Protein AF-A0A1H3MZE0-F1 (afdb_monomer)

pLDDT: mean 76.49, std 14.14, range [32.06, 93.94]

Nearest PDB structures (foldseek):
  6ixg-assembly2_B  TM=1.264E-01  e=5.473E+00  Homo sapiens

Mean predicted aligned error: 18.07 Å

Foldseek 3Di:
DDDPDDPPPDDPDPDDALVLLVVLLVVCVVVVPDDPLLVLLNVQCVVQVNDLVSGDPVSNVSVVVNCVVVVLQVLLVVLLVVLVVDPDDDPLSVVSVVLVVVCVVPVDPVSSVVSSVSSVVVVCVVVVNDDPVVNVVVSVVVVVVVVVVVVVVVVVVVVVVVVVLVVVCVVVVHDPVPDDPVRSVCVVVVPPVVVVVVLCPDPQLVVCVVVPDDPVRSSVCVVVVVVVQQCDADPVRHRPVVVVVVVVVVVVD

Sequence (253 aa):
MQNSESKKRGRPALLLNKAELIAYIEYVKKHNVRDQVTQNAVHEIQASQFEMQNLSPTALVIVKQAIKPFRELQKVELLYQELLKSASHDFFEKKFVELYHQYQKTSEDQTLNILKTMATQYLRFKDNKADENSLKLYLSQLEKKENKAKRNADNKKKFELGGALLALLKTKNIDVTQLTAAQMIRAIFNEDMHFNLANCNTIIFQEMLNVGLSDTKAKTLFPVVLDRLIDYKDEDGLPIYLKEIIQTMAQNG

Organism: NCBI:txid595670

Radius of gyration: 37.28 Å; Cα contacts (8 Å, |Δi|>4): 124; chains: 1; bounding box: 71×61×117 Å

Structure (mmCIF, N/CA/C/O backbone):
data_AF-A0A1H3MZE0-F1
#
_entry.id   AF-A0A1H3MZE0-F1
#
loop_
_atom_site.group_PDB
_atom_site.id
_atom_site.type_symbol
_atom_site.label_atom_id
_atom_site.label_alt_id
_atom_site.label_comp_id
_atom_site.label_asym_id
_atom_site.label_entity_id
_atom_site.label_seq_id
_atom_site.pdbx_PDB_ins_code
_atom_site.Cartn_x
_atom_site.Cartn_y
_atom_site.Cartn_z
_atom_site.occupancy
_atom_site.B_iso_or_equiv
_atom_site.auth_seq_id
_atom_site.auth_comp_id
_atom_site.auth_asym_id
_atom_site.auth_atom_id
_atom_site.pdbx_PDB_model_num
ATOM 1 N N . MET A 1 1 ? -5.170 -21.927 58.291 1.00 34.88 1 MET A N 1
ATOM 2 C CA . MET A 1 1 ? -5.204 -22.350 56.874 1.00 34.88 1 MET A CA 1
ATOM 3 C C . MET A 1 1 ? -5.309 -21.091 56.032 1.00 34.88 1 MET A C 1
ATOM 5 O O . MET A 1 1 ? -6.211 -20.299 56.263 1.00 34.88 1 MET A O 1
ATOM 9 N N . GLN A 1 2 ? -4.299 -20.837 55.201 1.00 33.12 2 GLN A N 1
ATOM 10 C CA . GLN A 1 2 ? -4.142 -19.595 54.443 1.00 33.12 2 GLN A CA 1
ATOM 11 C C . GLN A 1 2 ? -5.161 -19.516 53.299 1.00 33.12 2 GLN A C 1
ATOM 13 O O . GLN A 1 2 ? -5.305 -20.466 52.531 1.00 33.12 2 GLN A O 1
ATOM 18 N N . ASN A 1 3 ? -5.832 -18.366 53.197 1.00 32.06 3 ASN A N 1
ATOM 19 C CA . ASN A 1 3 ? -6.631 -17.960 52.044 1.00 32.06 3 ASN A CA 1
ATOM 20 C C . ASN A 1 3 ? -5.740 -17.920 50.797 1.00 32.06 3 ASN A C 1
ATOM 22 O O . ASN A 1 3 ? -4.770 -17.165 50.742 1.00 32.06 3 ASN A O 1
ATOM 26 N N . SER A 1 4 ? -6.077 -18.720 49.788 1.00 36.44 4 SER A N 1
ATOM 27 C CA . SER A 1 4 ? -5.468 -18.654 48.466 1.00 36.44 4 SER A CA 1
ATOM 28 C C . SER A 1 4 ? -6.033 -17.454 47.703 1.00 36.44 4 SER A C 1
ATOM 30 O O . SER A 1 4 ? -7.036 -17.539 46.994 1.00 36.44 4 SER A O 1
ATOM 32 N N . GLU A 1 5 ? -5.368 -16.306 47.830 1.00 36.66 5 GLU A N 1
ATOM 33 C CA . GLU A 1 5 ? -5.546 -15.197 46.897 1.00 36.66 5 GLU A CA 1
ATOM 34 C C . GLU A 1 5 ? -5.160 -15.661 45.488 1.00 36.66 5 GLU A C 1
ATOM 36 O O . GLU A 1 5 ? -3.986 -15.811 45.132 1.00 36.66 5 GLU A O 1
ATOM 41 N N . SER A 1 6 ? -6.173 -15.910 44.661 1.00 36.97 6 SER A N 1
ATOM 42 C CA . SER A 1 6 ? -5.981 -16.102 43.232 1.00 36.97 6 SER A CA 1
ATOM 43 C C . SER A 1 6 ? -5.394 -14.815 42.644 1.00 36.97 6 SER A C 1
ATOM 45 O O . SER A 1 6 ? -6.029 -13.761 42.600 1.00 36.97 6 SER A O 1
ATOM 47 N N . LYS A 1 7 ? -4.132 -14.891 42.207 1.00 32.41 7 LYS A N 1
ATOM 48 C CA . LYS A 1 7 ? -3.437 -13.813 41.496 1.00 32.41 7 LYS A CA 1
ATOM 49 C C . LYS A 1 7 ? -4.281 -13.380 40.292 1.00 32.41 7 LYS A C 1
ATOM 51 O O . LYS A 1 7 ? -4.294 -14.066 39.269 1.00 32.41 7 LYS A O 1
ATOM 56 N N . LYS A 1 8 ? -4.956 -12.228 40.393 1.00 34.41 8 LYS A N 1
ATOM 57 C CA . LYS A 1 8 ? -5.651 -11.564 39.279 1.00 34.41 8 LYS A CA 1
ATOM 58 C C . LYS A 1 8 ? -4.621 -11.167 38.215 1.00 34.41 8 LYS A C 1
ATOM 60 O O . LYS A 1 8 ? -4.033 -10.090 38.257 1.00 34.41 8 LYS A O 1
ATOM 65 N N . ARG A 1 9 ? -4.356 -12.070 37.269 1.00 33.31 9 ARG A N 1
ATOM 66 C CA . ARG A 1 9 ? -3.578 -11.782 36.060 1.00 33.31 9 ARG A CA 1
ATOM 67 C C . ARG A 1 9 ? -4.428 -10.925 35.121 1.00 33.31 9 ARG A C 1
ATOM 69 O O . ARG A 1 9 ? -5.434 -11.393 34.603 1.00 33.31 9 ARG A O 1
ATOM 76 N N . GLY A 1 10 ? -3.975 -9.697 34.877 1.00 32.34 10 GLY A N 1
ATOM 77 C CA . GLY A 1 10 ? -4.471 -8.817 33.816 1.00 32.34 10 GLY A CA 1
ATOM 78 C C . GLY A 1 10 ? -5.046 -7.504 34.342 1.00 32.34 10 GLY A C 1
ATOM 79 O O . GLY A 1 10 ? -5.985 -7.504 35.133 1.00 32.34 10 GLY A O 1
ATOM 80 N N . ARG A 1 11 ? -4.497 -6.373 33.872 1.00 33.88 11 ARG A N 1
ATOM 81 C CA . ARG A 1 11 ? -5.121 -5.045 34.015 1.00 33.88 11 ARG A CA 1
ATOM 82 C C . ARG A 1 11 ? -6.602 -5.157 33.613 1.00 33.88 11 ARG A C 1
ATOM 84 O O . ARG A 1 11 ? -6.860 -5.731 32.551 1.00 33.88 11 ARG A O 1
ATOM 91 N N . PRO A 1 12 ? -7.562 -4.617 34.388 1.00 40.91 12 PRO A N 1
ATOM 92 C CA . PRO A 1 12 ? -8.947 -4.571 33.943 1.00 40.91 12 PRO A CA 1
ATOM 93 C C . PRO A 1 12 ? -8.982 -3.867 32.586 1.00 40.91 12 PRO A C 1
ATOM 95 O O . PRO A 1 12 ? -8.432 -2.777 32.433 1.00 40.91 12 PRO A O 1
ATOM 98 N N . ALA A 1 13 ? -9.545 -4.533 31.574 1.00 51.50 13 ALA A N 1
ATOM 99 C CA . ALA A 1 13 ? -9.751 -3.915 30.272 1.00 51.50 13 ALA A CA 1
ATOM 100 C C . ALA A 1 13 ? -10.507 -2.604 30.509 1.00 51.50 13 ALA A C 1
ATOM 102 O O . ALA A 1 13 ? -11.597 -2.664 31.080 1.00 51.50 13 ALA A O 1
ATOM 103 N N . LEU A 1 14 ? -9.927 -1.457 30.116 1.00 60.75 14 LEU A N 1
ATOM 104 C CA . LEU A 1 14 ? -10.611 -0.165 30.208 1.00 60.75 14 LEU A CA 1
ATOM 105 C C . LEU A 1 14 ? -12.012 -0.358 29.625 1.00 60.75 14 LEU A C 1
ATOM 107 O O . LEU A 1 14 ? -12.132 -0.815 28.484 1.00 60.75 14 LEU A O 1
ATOM 111 N N . LEU A 1 15 ? -13.046 -0.125 30.428 1.00 69.06 15 LEU A N 1
ATOM 112 C CA . LEU A 1 15 ? -14.430 -0.143 29.968 1.00 69.06 15 LEU A CA 1
ATOM 113 C C . LEU A 1 15 ? -14.625 1.074 29.062 1.00 69.06 15 LEU A C 1
ATOM 115 O O . LEU A 1 15 ? -14.008 2.107 29.310 1.00 69.06 15 LEU A O 1
ATOM 119 N N . LEU A 1 16 ? -15.411 0.932 27.990 1.00 75.31 16 LEU A N 1
ATOM 120 C CA . LEU A 1 16 ? -15.738 2.101 27.175 1.00 75.31 16 LEU A CA 1
ATOM 121 C C . LEU A 1 16 ? -16.545 3.088 28.023 1.00 75.31 16 LEU A C 1
ATOM 123 O O . LEU A 1 16 ? -17.409 2.672 28.800 1.00 75.31 16 LEU A O 1
ATOM 127 N N . ASN A 1 17 ? -16.272 4.375 27.852 1.00 83.56 17 ASN A N 1
ATOM 128 C CA . ASN A 1 17 ? -17.107 5.434 28.395 1.00 83.56 17 ASN A CA 1
ATOM 129 C C . ASN A 1 17 ? -18.387 5.603 27.551 1.00 83.56 17 ASN A C 1
ATOM 131 O O . ASN A 1 17 ? -18.524 5.043 26.460 1.00 83.56 17 ASN A O 1
ATOM 135 N N . LYS A 1 18 ? -19.332 6.402 28.055 1.00 85.88 18 LYS A N 1
ATOM 136 C CA . LYS A 1 18 ? -20.623 6.644 27.397 1.00 85.88 18 LYS A CA 1
ATOM 137 C C . LYS A 1 18 ? -20.480 7.140 25.953 1.00 85.88 18 LYS A C 1
ATOM 139 O O . LYS A 1 18 ? -21.181 6.649 25.074 1.00 85.88 18 LYS A O 1
ATOM 144 N N . ALA A 1 19 ? -19.562 8.071 25.696 1.00 85.75 19 ALA A N 1
ATOM 145 C CA . ALA A 1 19 ? -19.343 8.616 24.357 1.00 85.75 19 ALA A CA 1
ATOM 146 C C . ALA A 1 19 ? -18.803 7.552 23.389 1.00 85.75 19 ALA A C 1
ATOM 148 O O . ALA A 1 19 ? -19.260 7.458 22.253 1.00 85.75 19 ALA A O 1
ATOM 149 N N . GLU A 1 20 ? -17.884 6.702 23.845 1.00 84.69 20 GLU A N 1
ATOM 150 C CA . GLU A 1 20 ? -17.339 5.616 23.029 1.00 84.69 20 GLU A CA 1
ATOM 151 C C . GLU A 1 20 ? -18.382 4.521 22.741 1.00 84.69 20 GLU A C 1
ATOM 153 O O . GLU A 1 20 ? -18.375 3.940 21.658 1.00 84.69 20 GLU A O 1
ATOM 158 N N . LEU A 1 21 ? -19.302 4.247 23.675 1.00 88.88 21 LEU A N 1
ATOM 159 C CA . LEU A 1 21 ? -20.421 3.321 23.451 1.00 88.88 21 LEU A CA 1
ATOM 160 C C . LEU A 1 21 ? -21.429 3.872 22.443 1.00 88.88 21 LEU A C 1
ATOM 162 O O . LEU A 1 21 ? -21.912 3.126 21.593 1.00 88.88 21 LEU A O 1
ATOM 166 N N . ILE A 1 22 ? -21.726 5.172 22.509 1.00 89.06 22 ILE A N 1
ATOM 167 C CA . ILE A 1 22 ? -22.569 5.847 21.516 1.00 89.06 22 ILE A CA 1
ATOM 168 C C . ILE A 1 22 ? -21.912 5.758 20.133 1.00 89.06 22 ILE A C 1
ATOM 170 O O . ILE A 1 22 ? -22.549 5.285 19.192 1.00 89.06 22 ILE A O 1
ATOM 174 N N . ALA A 1 23 ? -20.622 6.094 20.033 1.00 87.44 23 ALA A N 1
ATOM 175 C CA . ALA A 1 23 ? -19.863 6.004 18.786 1.00 87.44 23 ALA A CA 1
ATOM 176 C C . ALA A 1 23 ? -19.824 4.572 18.219 1.00 87.44 23 ALA A C 1
ATOM 178 O O . ALA A 1 23 ? -19.916 4.379 17.007 1.00 87.44 23 ALA A O 1
ATOM 179 N N . TYR A 1 24 ? -19.747 3.551 19.081 1.00 90.06 24 TYR A N 1
ATOM 180 C CA . TYR A 1 24 ? -19.843 2.154 18.659 1.00 90.06 24 TYR A CA 1
ATOM 181 C C . TYR A 1 24 ? -21.204 1.827 18.028 1.00 90.06 24 TYR A C 1
ATOM 183 O O . TYR A 1 24 ? -21.252 1.224 16.956 1.00 90.06 24 TYR A O 1
ATOM 191 N N . ILE A 1 25 ? -22.316 2.239 18.647 1.00 90.50 25 ILE A N 1
ATOM 192 C CA . ILE A 1 25 ? -23.654 2.003 18.080 1.00 90.50 25 ILE A CA 1
ATOM 193 C C . ILE A 1 25 ? -23.822 2.747 16.750 1.00 90.50 25 ILE A C 1
ATOM 195 O O . ILE A 1 25 ? -24.379 2.194 15.800 1.00 90.50 25 ILE A O 1
ATOM 199 N N . GLU A 1 26 ? -23.333 3.983 16.653 1.00 89.25 26 GLU A N 1
ATOM 200 C CA . GLU A 1 26 ? -23.335 4.744 15.401 1.00 89.25 26 GLU A CA 1
ATOM 201 C C . GLU A 1 26 ? -22.526 4.046 14.308 1.00 89.25 26 GLU A C 1
ATOM 203 O O . GLU A 1 26 ? -23.003 3.931 13.179 1.00 89.25 26 GLU A O 1
ATOM 208 N N . TYR A 1 27 ? -21.353 3.506 14.642 1.00 87.81 27 TYR A N 1
ATOM 209 C CA . TYR A 1 27 ? -20.549 2.696 13.731 1.00 87.81 27 TYR A CA 1
ATOM 210 C C . TYR A 1 27 ? -21.317 1.462 13.239 1.00 87.81 27 TYR A C 1
ATOM 212 O O . TYR A 1 27 ? -21.398 1.231 12.031 1.00 87.81 27 TYR A O 1
ATOM 220 N N . VAL A 1 28 ? -21.935 0.698 14.146 1.00 89.50 28 VAL A N 1
ATOM 221 C CA . VAL A 1 28 ? -22.723 -0.495 13.789 1.00 89.50 28 VAL A CA 1
ATOM 222 C C . VAL A 1 28 ? -23.853 -0.136 12.823 1.00 89.50 28 VAL A C 1
ATOM 224 O O . VAL A 1 28 ? -24.062 -0.841 11.834 1.00 89.50 28 VAL A O 1
ATOM 227 N N . LYS A 1 29 ? -24.542 0.986 13.070 1.00 88.19 29 LYS A N 1
ATOM 228 C CA . LYS A 1 29 ? -25.601 1.502 12.191 1.00 88.19 29 LYS A CA 1
ATOM 229 C C . LYS A 1 29 ? -25.052 1.935 10.833 1.00 88.19 29 LYS A C 1
ATOM 231 O O . LYS A 1 29 ? -25.564 1.492 9.809 1.00 88.19 29 LYS A O 1
ATOM 236 N N . LYS A 1 30 ? -24.001 2.758 10.818 1.00 85.44 30 LYS A N 1
ATOM 237 C CA . LYS A 1 30 ? -23.374 3.299 9.602 1.00 85.44 30 LYS A CA 1
ATOM 238 C C . LYS A 1 30 ? -22.879 2.194 8.671 1.00 85.44 30 LYS A C 1
ATOM 240 O O . LYS A 1 30 ? -23.042 2.300 7.461 1.00 85.44 30 LYS A O 1
ATOM 245 N N . HIS A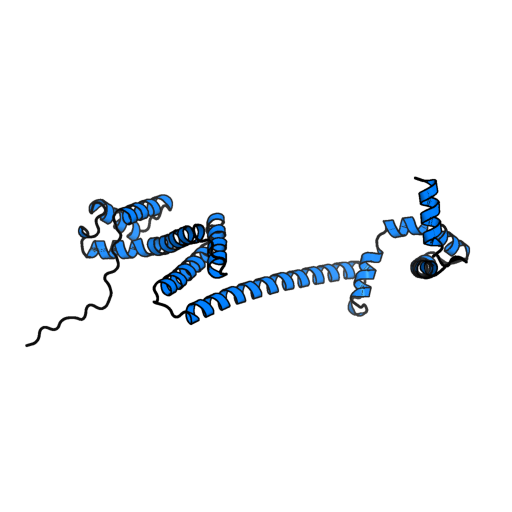 1 31 ? -22.295 1.140 9.235 1.00 82.44 31 HIS A N 1
ATOM 246 C CA . HIS A 1 31 ? -21.741 0.016 8.480 1.00 82.44 31 HIS A CA 1
ATOM 247 C C . HIS A 1 31 ? -22.719 -1.156 8.313 1.00 82.44 31 HIS A C 1
ATOM 249 O O . HIS A 1 31 ? -22.338 -2.179 7.752 1.00 82.44 31 HIS A O 1
ATOM 255 N N . ASN A 1 32 ? -23.972 -1.017 8.772 1.00 86.44 32 ASN A N 1
ATOM 256 C CA . ASN A 1 32 ? -25.021 -2.037 8.674 1.00 86.44 32 ASN A CA 1
ATOM 257 C C . ASN A 1 32 ? -24.536 -3.437 9.117 1.00 86.44 32 ASN A C 1
ATOM 259 O O . ASN A 1 32 ? -24.768 -4.439 8.439 1.00 86.44 32 ASN A O 1
ATOM 263 N N . VAL A 1 33 ? -23.827 -3.507 10.248 1.00 86.06 33 VAL A N 1
ATOM 264 C CA . VAL A 1 33 ? -23.262 -4.761 10.770 1.00 86.06 33 VAL A CA 1
ATOM 265 C C . VAL A 1 33 ? -24.377 -5.578 11.420 1.00 86.06 33 VAL A C 1
ATOM 267 O O . VAL A 1 33 ? -24.925 -5.166 12.437 1.00 86.06 33 VAL A O 1
ATOM 270 N N . ARG A 1 34 ? -24.736 -6.731 10.844 1.00 87.75 34 ARG A N 1
ATOM 271 C CA . ARG A 1 34 ? -25.922 -7.522 11.245 1.00 87.75 34 ARG A CA 1
ATOM 272 C C . ARG A 1 34 ? -25.621 -8.825 11.982 1.00 87.75 34 ARG A C 1
ATOM 274 O O . ARG A 1 34 ? -26.532 -9.621 12.180 1.00 87.75 34 ARG A O 1
ATOM 281 N N . ASP A 1 35 ? -24.374 -9.082 12.364 1.00 92.00 35 ASP A N 1
ATOM 282 C CA . ASP A 1 35 ? -24.058 -10.325 13.063 1.00 92.00 35 ASP A CA 1
ATOM 283 C C . ASP A 1 35 ? -24.709 -10.372 14.456 1.00 92.00 35 ASP A C 1
ATOM 285 O O . ASP A 1 35 ? -24.863 -9.354 15.134 1.00 92.00 35 ASP A O 1
ATOM 289 N N . GLN A 1 36 ? -25.089 -11.578 14.882 1.00 90.94 36 GLN A N 1
ATOM 290 C CA . GLN A 1 36 ? -25.841 -11.786 16.119 1.00 90.94 36 GLN A CA 1
ATOM 291 C C . GLN A 1 36 ? -25.100 -11.264 17.357 1.00 90.94 36 GLN A C 1
ATOM 293 O O . GLN A 1 36 ? -25.726 -10.740 18.274 1.00 90.94 36 GLN A O 1
ATOM 298 N N . VAL A 1 37 ? -23.770 -11.398 17.399 1.00 90.56 37 VAL A N 1
ATOM 299 C CA . VAL A 1 37 ? -22.958 -10.992 18.555 1.00 90.56 37 VAL A CA 1
ATOM 300 C C . VAL A 1 37 ? -22.975 -9.472 18.698 1.00 90.56 37 VAL A C 1
ATOM 302 O O . VAL A 1 37 ? -23.210 -8.963 19.794 1.00 90.56 37 VAL A O 1
ATOM 305 N N . THR A 1 38 ? -22.801 -8.753 17.592 1.00 91.19 38 THR A N 1
ATOM 306 C CA . THR A 1 38 ? -22.907 -7.292 17.529 1.00 91.19 38 THR A CA 1
ATOM 307 C C . THR A 1 38 ? -24.312 -6.807 17.862 1.00 91.19 38 THR A C 1
ATOM 309 O O . THR A 1 38 ? -24.457 -5.883 18.656 1.00 91.19 38 THR A O 1
ATOM 312 N N . GLN A 1 39 ? -25.357 -7.436 17.323 1.00 93.88 39 GLN A N 1
ATOM 313 C CA . GLN A 1 39 ? -26.739 -7.024 17.596 1.00 93.88 39 GLN A CA 1
ATOM 314 C C . GLN A 1 39 ? -27.135 -7.255 19.061 1.00 93.88 39 GLN A C 1
ATOM 316 O O . GLN A 1 39 ? -27.719 -6.370 19.688 1.00 93.88 39 GLN A O 1
ATOM 321 N N . ASN A 1 40 ? -26.724 -8.383 19.647 1.00 92.25 40 ASN A N 1
ATOM 322 C CA . ASN A 1 40 ? -26.889 -8.636 21.077 1.00 92.25 40 ASN A CA 1
ATOM 323 C C . ASN A 1 40 ? -26.137 -7.588 21.911 1.00 92.25 40 ASN A C 1
ATOM 325 O O . ASN A 1 40 ? -26.692 -7.049 22.862 1.00 92.25 40 ASN A O 1
ATOM 329 N N . ALA A 1 41 ? -24.898 -7.250 21.538 1.00 92.31 41 ALA A N 1
ATOM 330 C CA . ALA A 1 41 ? -24.140 -6.209 22.224 1.00 92.31 41 ALA A CA 1
ATOM 331 C C . ALA A 1 41 ? -24.830 -4.837 22.150 1.00 92.31 41 ALA A C 1
ATOM 333 O O . ALA A 1 41 ? -24.899 -4.148 23.163 1.00 92.31 41 ALA A O 1
ATOM 334 N N . VAL A 1 42 ? -25.370 -4.443 20.991 1.00 93.00 42 VAL A N 1
ATOM 335 C CA . VAL A 1 42 ? -26.120 -3.184 20.835 1.00 93.00 42 VAL A CA 1
ATOM 336 C C . VAL A 1 42 ? -27.335 -3.151 21.759 1.00 93.00 42 VAL A C 1
ATOM 338 O O . VAL A 1 42 ? -27.516 -2.163 22.470 1.00 93.00 42 VAL A O 1
ATOM 341 N N . HIS A 1 43 ? -28.126 -4.226 21.788 1.00 93.94 43 HIS A N 1
ATOM 342 C CA . HIS A 1 43 ? -29.293 -4.328 22.662 1.00 93.94 43 HIS A CA 1
ATOM 343 C C . HIS A 1 43 ? -28.909 -4.175 24.140 1.00 93.94 43 HIS A C 1
ATOM 345 O O . HIS A 1 43 ? -29.492 -3.357 24.848 1.00 93.94 43 HIS A O 1
ATOM 351 N N . GLU A 1 44 ? -27.887 -4.906 24.592 1.00 93.81 44 GLU A N 1
ATOM 352 C CA . GLU A 1 44 ? -27.399 -4.845 25.974 1.00 93.81 44 GLU A CA 1
ATOM 353 C C . GLU A 1 44 ? -26.887 -3.446 26.352 1.00 93.81 44 GLU A C 1
ATOM 355 O O . GLU A 1 44 ? -27.221 -2.936 27.418 1.00 93.81 44 GLU A O 1
ATOM 360 N N . ILE A 1 45 ? -26.134 -2.778 25.467 1.00 92.81 45 ILE A N 1
ATOM 361 C CA . ILE A 1 45 ? -25.634 -1.409 25.701 1.00 92.81 45 ILE A CA 1
ATOM 362 C C . ILE A 1 45 ? -26.791 -0.405 25.820 1.00 92.81 45 ILE A C 1
ATOM 364 O O . ILE A 1 45 ? -26.739 0.504 26.651 1.00 92.81 45 ILE A O 1
ATOM 368 N N . GLN A 1 46 ? -27.829 -0.541 24.990 1.00 92.62 46 GLN A N 1
ATOM 369 C CA . GLN A 1 46 ? -29.003 0.335 25.037 1.00 92.62 46 GLN A CA 1
ATOM 370 C C . GLN A 1 46 ? -29.832 0.093 26.300 1.00 92.62 46 GLN A C 1
ATOM 372 O O . GLN A 1 46 ? -30.208 1.054 26.971 1.00 92.62 46 GLN A O 1
ATOM 377 N N . ALA A 1 47 ? -30.065 -1.174 26.651 1.00 92.62 47 ALA A N 1
ATOM 378 C CA . ALA A 1 47 ? -30.771 -1.564 27.868 1.00 92.62 47 ALA A CA 1
ATOM 379 C C . ALA A 1 47 ? -30.036 -1.090 29.132 1.00 92.62 47 ALA A C 1
ATOM 381 O O . ALA A 1 47 ? -30.674 -0.669 30.095 1.00 92.62 47 ALA A O 1
ATOM 382 N N . SER A 1 48 ? -28.700 -1.074 29.108 1.00 89.94 48 SER A N 1
ATOM 383 C CA . SER A 1 48 ? -27.865 -0.581 30.208 1.00 89.94 48 SER A CA 1
ATOM 384 C C . SER A 1 48 ? -27.706 0.947 30.241 1.00 89.94 48 SER A C 1
ATOM 386 O O . SER A 1 48 ? -26.915 1.464 31.035 1.00 89.94 48 SER A O 1
ATOM 388 N N . GLN A 1 49 ? -28.433 1.679 29.384 1.00 90.44 49 GLN A N 1
ATOM 389 C CA . GLN A 1 49 ? -28.375 3.139 29.247 1.00 90.44 49 GLN A CA 1
ATOM 390 C C . GLN A 1 49 ? -26.960 3.678 28.979 1.00 90.44 49 GLN A C 1
ATOM 392 O O . GLN A 1 49 ? -26.609 4.781 29.405 1.00 90.44 49 GLN A O 1
ATOM 397 N N . PHE A 1 50 ? -26.157 2.930 28.214 1.00 88.75 50 PHE A N 1
ATOM 398 C CA . PHE A 1 50 ? -24.770 3.269 27.883 1.00 88.75 50 PHE A CA 1
ATOM 399 C C . PHE A 1 50 ? -23.834 3.321 29.100 1.00 88.75 50 PHE A C 1
ATOM 401 O O . PHE A 1 50 ? -22.827 4.032 29.090 1.00 88.75 50 PHE A O 1
ATOM 408 N N . GLU A 1 51 ? -24.133 2.540 30.138 1.00 86.94 51 GLU A N 1
ATOM 409 C CA . GLU A 1 51 ? -23.255 2.361 31.289 1.00 86.94 51 GLU A CA 1
ATOM 410 C C . GLU A 1 51 ? -22.800 0.901 31.399 1.00 86.94 51 GLU A C 1
ATOM 412 O O . GLU A 1 51 ? -23.598 -0.009 31.625 1.00 86.94 51 GLU A O 1
ATOM 417 N N . MET A 1 52 ? -21.489 0.664 31.259 1.00 83.12 52 MET A N 1
ATOM 418 C CA . MET A 1 52 ? -20.907 -0.692 31.298 1.00 83.12 52 MET A CA 1
ATOM 419 C C . MET A 1 52 ? -21.058 -1.374 32.662 1.00 83.12 52 MET A C 1
ATOM 421 O O . MET A 1 52 ? -21.009 -2.597 32.739 1.00 83.12 52 MET A O 1
ATOM 425 N N . GLN A 1 53 ? -21.207 -0.590 33.731 1.00 85.31 53 GLN A N 1
ATOM 426 C CA . GLN A 1 53 ? -21.392 -1.079 35.101 1.00 85.31 53 GLN A CA 1
ATOM 427 C C . GLN A 1 53 ? -22.770 -1.711 35.332 1.00 85.31 53 GLN A C 1
ATOM 429 O O . GLN A 1 53 ? -22.907 -2.551 36.215 1.00 85.31 53 GLN A O 1
ATOM 434 N N . ASN A 1 54 ? -23.755 -1.359 34.499 1.00 87.44 54 ASN A N 1
ATOM 435 C CA . ASN A 1 54 ? -25.122 -1.875 34.581 1.00 87.44 54 ASN A CA 1
ATOM 436 C C . ASN A 1 54 ? -25.297 -3.180 33.785 1.00 87.44 54 ASN A C 1
ATOM 438 O O . ASN A 1 54 ? -26.374 -3.769 33.787 1.00 87.44 54 ASN A O 1
ATOM 442 N N . LEU A 1 55 ? -24.248 -3.643 33.094 1.00 87.62 55 LEU A N 1
ATOM 443 C CA . LEU A 1 55 ? -24.269 -4.896 32.348 1.00 87.62 55 LEU A CA 1
ATOM 444 C C . LEU A 1 55 ? -24.091 -6.092 33.283 1.00 87.62 55 LEU A C 1
ATOM 446 O O . LEU A 1 55 ? -23.216 -6.106 34.152 1.00 87.62 55 LEU A O 1
ATOM 450 N N . SER A 1 56 ? -24.856 -7.153 33.028 1.00 88.69 56 SER A N 1
ATOM 451 C CA . SER A 1 56 ? -24.589 -8.453 33.645 1.00 88.69 56 SER A CA 1
ATOM 452 C C . SER A 1 56 ? -23.195 -8.972 33.243 1.00 88.69 56 SER A C 1
ATOM 454 O O . SER A 1 56 ? -22.678 -8.605 32.181 1.00 88.69 56 SER A O 1
ATOM 456 N N . PRO A 1 57 ? -22.568 -9.872 34.025 1.00 87.94 57 PRO A N 1
ATOM 457 C CA . PRO A 1 57 ? -21.272 -10.452 33.664 1.00 87.94 57 PRO A CA 1
ATOM 458 C C . PRO A 1 57 ? -21.256 -11.096 32.268 1.00 87.94 57 PRO A C 1
ATOM 460 O O . PRO A 1 57 ? -20.282 -10.948 31.530 1.00 87.94 57 PRO A O 1
ATOM 463 N N . THR A 1 58 ? -22.350 -11.760 31.884 1.00 87.94 58 THR A N 1
ATOM 464 C CA . THR A 1 58 ? -22.516 -12.384 30.564 1.00 87.94 58 THR A CA 1
ATOM 465 C C . THR A 1 58 ? -22.615 -11.335 29.459 1.00 87.94 58 THR A C 1
ATOM 467 O O . THR A 1 58 ? -21.890 -11.418 28.465 1.00 87.94 58 THR A O 1
ATOM 470 N N . ALA A 1 59 ? -23.446 -10.307 29.653 1.00 87.81 59 ALA A N 1
ATOM 471 C CA . ALA A 1 59 ? -23.588 -9.204 28.706 1.00 87.81 59 ALA A CA 1
ATOM 472 C C . ALA A 1 59 ? -22.262 -8.451 28.521 1.00 87.81 59 ALA A C 1
ATOM 474 O O . ALA A 1 59 ? -21.868 -8.136 27.401 1.00 87.81 59 ALA A O 1
ATOM 475 N N . LEU A 1 60 ? -21.501 -8.256 29.601 1.00 87.19 60 LEU A N 1
ATOM 476 C CA . LEU A 1 60 ? -20.195 -7.608 29.554 1.00 87.19 60 LEU A CA 1
ATOM 477 C C . LEU A 1 60 ? -19.191 -8.363 28.667 1.00 87.19 60 LEU A C 1
ATOM 479 O O . LEU A 1 60 ? -18.384 -7.731 27.983 1.00 87.19 60 LEU A O 1
ATOM 483 N N . VAL A 1 61 ? -19.217 -9.699 28.667 1.00 88.12 61 VAL A N 1
ATOM 484 C CA . VAL A 1 61 ? -18.361 -10.518 27.792 1.00 88.12 61 VAL A CA 1
ATOM 485 C C . VAL A 1 61 ? -18.767 -10.352 26.328 1.00 88.12 61 VAL A C 1
ATOM 487 O O . VAL A 1 61 ? -17.898 -10.101 25.490 1.00 88.12 61 VAL A O 1
ATOM 490 N N . ILE A 1 62 ? -20.068 -10.424 26.031 1.00 88.81 62 ILE A N 1
ATOM 491 C CA . ILE A 1 62 ? -20.614 -10.240 24.676 1.00 88.81 62 ILE A CA 1
ATOM 492 C C . ILE A 1 62 ? -20.231 -8.859 24.135 1.00 88.81 62 ILE A C 1
ATOM 494 O O . ILE A 1 62 ? -19.646 -8.750 23.057 1.00 88.81 62 ILE A O 1
ATOM 498 N N . VAL A 1 63 ? -20.464 -7.813 24.928 1.00 89.19 63 VAL A N 1
ATOM 499 C CA . VAL A 1 63 ? -20.146 -6.427 24.578 1.00 89.19 63 VAL A CA 1
ATOM 500 C C . VAL A 1 63 ? -18.644 -6.244 24.339 1.00 89.19 63 VAL A C 1
ATOM 502 O O . VAL A 1 63 ? -18.242 -5.670 23.329 1.00 89.19 63 VAL A O 1
ATOM 505 N N . LYS A 1 64 ? -17.776 -6.784 25.207 1.00 87.69 64 LYS A N 1
ATOM 506 C CA . LYS A 1 64 ? -16.315 -6.708 25.014 1.00 87.69 64 LYS A CA 1
ATOM 507 C C . LYS A 1 64 ? -15.853 -7.391 23.730 1.00 87.69 64 LYS A C 1
ATOM 509 O O . LYS A 1 64 ? -14.951 -6.875 23.068 1.00 87.69 64 LYS A O 1
ATOM 514 N N . GLN A 1 65 ? -16.447 -8.531 23.390 1.00 87.06 65 GLN A N 1
ATOM 515 C CA . GLN A 1 65 ? -16.115 -9.260 22.173 1.00 87.06 65 GLN A CA 1
ATOM 516 C C . GLN A 1 65 ? -16.547 -8.477 20.927 1.00 87.06 65 GLN A C 1
ATOM 518 O O . GLN A 1 65 ? -15.743 -8.293 20.013 1.00 87.06 65 GLN A O 1
ATOM 523 N N . ALA A 1 66 ? -17.778 -7.965 20.921 1.00 88.62 66 ALA A N 1
ATOM 524 C CA . ALA A 1 66 ? -18.358 -7.243 19.791 1.00 88.62 66 ALA A CA 1
ATOM 525 C C . ALA A 1 66 ? -17.675 -5.892 19.511 1.00 88.62 66 ALA A C 1
ATOM 527 O O . ALA A 1 66 ? -17.562 -5.462 18.366 1.00 88.62 66 ALA A O 1
ATOM 528 N N . ILE A 1 67 ? -17.173 -5.226 20.554 1.00 88.88 67 ILE A N 1
ATOM 529 C CA . ILE A 1 67 ? -16.524 -3.909 20.459 1.00 88.88 67 ILE A CA 1
ATOM 530 C C . ILE A 1 67 ? -15.063 -4.005 20.000 1.00 88.88 67 ILE A C 1
ATOM 532 O O . ILE A 1 67 ? -14.480 -3.014 19.552 1.00 88.88 67 ILE A O 1
ATOM 536 N N . LYS A 1 68 ? -14.430 -5.178 20.101 1.00 85.06 68 LYS A N 1
ATOM 537 C CA . LYS A 1 68 ? -13.003 -5.341 19.789 1.00 85.06 68 LYS A CA 1
ATOM 538 C C . LYS A 1 68 ? -12.626 -4.835 18.381 1.00 85.06 68 LYS A C 1
ATOM 540 O O . LYS A 1 68 ? -11.678 -4.050 18.308 1.00 85.06 68 LYS A O 1
ATOM 545 N N . PRO A 1 69 ? -13.349 -5.181 17.295 1.00 82.38 69 PRO A N 1
ATOM 546 C CA . PRO A 1 69 ? -13.043 -4.671 15.956 1.00 82.38 69 PRO A CA 1
ATOM 547 C C . PRO A 1 69 ? -13.184 -3.147 15.854 1.00 82.38 69 PRO A C 1
ATOM 549 O O . PRO A 1 69 ? -12.342 -2.491 15.242 1.00 82.38 69 PRO A O 1
ATOM 552 N N . PHE A 1 70 ? -14.201 -2.577 16.511 1.00 85.12 70 PHE A N 1
ATOM 553 C CA . PHE A 1 70 ? -14.413 -1.131 16.569 1.00 85.12 70 PHE A CA 1
ATOM 554 C C . PHE A 1 70 ? -13.257 -0.416 17.273 1.00 85.12 70 PHE A C 1
ATOM 556 O O . PHE A 1 70 ? -12.732 0.555 16.743 1.00 85.12 70 PHE A O 1
ATOM 563 N N . ARG A 1 71 ? -12.777 -0.929 18.415 1.00 83.31 71 ARG A N 1
ATOM 564 C CA . ARG A 1 71 ? -11.621 -0.346 19.123 1.00 83.31 71 ARG A CA 1
ATOM 565 C C . ARG A 1 71 ? -10.351 -0.335 18.284 1.00 83.31 71 ARG A C 1
ATOM 567 O O . ARG A 1 71 ? -9.551 0.586 18.406 1.00 83.31 71 ARG A O 1
ATOM 574 N N . GLU A 1 72 ? -10.115 -1.370 17.484 1.00 84.88 72 GLU A N 1
ATOM 575 C CA . GLU A 1 72 ? -8.956 -1.402 16.588 1.00 84.88 72 GLU A CA 1
ATOM 576 C C . GLU A 1 72 ? -9.058 -0.332 15.502 1.00 84.88 72 GLU A C 1
ATOM 578 O O . GLU A 1 72 ? -8.068 0.338 15.224 1.00 84.88 72 GLU A O 1
ATOM 583 N N . LEU A 1 73 ? -10.249 -0.135 14.935 1.00 85.94 73 LEU A N 1
ATOM 584 C CA . LEU A 1 73 ? -10.502 0.900 13.935 1.00 85.94 73 LEU A CA 1
ATOM 585 C C . LEU A 1 73 ? -10.415 2.309 14.538 1.00 85.94 73 LEU A C 1
ATOM 587 O O . LEU A 1 73 ? -9.714 3.166 14.006 1.00 85.94 73 LEU A O 1
ATOM 591 N N . GLN A 1 74 ? -11.025 2.518 15.704 1.00 85.50 74 GLN A N 1
ATOM 592 C CA . GLN A 1 74 ? -10.989 3.786 16.429 1.00 85.50 74 GLN A CA 1
ATOM 593 C C . GLN A 1 74 ? -9.554 4.200 16.784 1.00 85.50 74 GLN A C 1
ATOM 595 O O . GLN A 1 74 ? -9.209 5.371 16.681 1.00 85.50 74 GLN A O 1
ATOM 600 N N . LYS A 1 75 ? -8.682 3.250 17.150 1.00 88.62 75 LYS A N 1
ATOM 601 C CA . LYS A 1 75 ? -7.253 3.534 17.377 1.00 88.62 75 LYS A CA 1
ATOM 602 C C . LYS A 1 75 ? -6.561 4.081 16.134 1.00 88.62 75 LYS A C 1
ATOM 604 O O . LYS A 1 75 ? -5.739 4.981 16.258 1.00 88.62 75 LYS A O 1
ATOM 609 N N . VAL A 1 76 ? -6.859 3.519 14.962 1.00 91.56 76 VAL A N 1
ATOM 610 C CA . VAL A 1 76 ? -6.286 3.984 13.694 1.00 91.56 76 VAL A CA 1
ATOM 611 C C . VAL A 1 76 ? -6.750 5.412 13.409 1.00 91.56 76 VAL A C 1
ATOM 613 O O . VAL A 1 76 ? -5.925 6.266 13.097 1.00 91.56 76 VAL A O 1
ATOM 616 N N . GLU A 1 77 ? -8.046 5.679 13.565 1.00 89.56 77 GLU A N 1
ATOM 617 C CA . GLU A 1 77 ? -8.628 6.998 13.313 1.00 89.56 77 GLU A CA 1
ATOM 618 C C . GLU A 1 77 ? -8.114 8.059 14.293 1.00 89.56 77 GLU A C 1
ATOM 620 O O . GLU A 1 77 ? -7.683 9.128 13.869 1.00 89.56 77 GLU A O 1
ATOM 625 N N . LEU A 1 78 ? -8.070 7.757 15.593 1.00 88.38 78 LEU A N 1
ATOM 626 C CA . LEU A 1 78 ? -7.529 8.672 16.600 1.00 88.38 78 LEU A CA 1
ATOM 627 C C . LEU A 1 78 ? -6.052 8.980 16.353 1.00 88.38 78 LEU A C 1
ATOM 629 O O . LEU A 1 78 ? -5.660 10.143 16.426 1.00 88.38 78 LEU A O 1
ATOM 633 N N . LEU A 1 79 ? -5.252 7.963 16.013 1.00 90.81 79 LEU A N 1
ATOM 634 C CA . LEU A 1 79 ? -3.849 8.173 15.672 1.00 90.81 79 LEU A CA 1
ATOM 635 C C . LEU A 1 79 ? -3.716 9.056 14.428 1.00 90.81 79 LEU A C 1
ATOM 637 O O . LEU A 1 79 ? -2.909 9.975 14.427 1.00 90.81 79 LEU A O 1
ATOM 641 N N . TYR A 1 80 ? -4.526 8.837 13.392 1.00 91.69 80 TYR A N 1
ATOM 642 C CA . TYR A 1 80 ? -4.533 9.707 12.216 1.00 91.69 80 TYR A CA 1
ATOM 643 C C . TYR A 1 80 ? -4.844 11.167 12.586 1.00 91.69 80 TYR A C 1
ATOM 645 O O . TYR A 1 80 ? -4.110 12.067 12.186 1.00 91.69 80 TYR A O 1
ATOM 653 N N . GLN A 1 81 ? -5.874 11.406 13.403 1.00 89.44 81 GLN A N 1
ATOM 654 C CA . GLN A 1 81 ? -6.239 12.755 13.856 1.00 89.44 81 GLN A CA 1
ATOM 655 C C . GLN A 1 81 ? -5.148 13.415 14.712 1.00 89.44 81 GLN A C 1
ATOM 657 O O . GLN A 1 81 ? -4.961 14.629 14.646 1.00 89.44 81 GLN A O 1
ATOM 662 N N . GLU A 1 82 ? -4.429 12.638 15.522 1.00 88.94 82 GLU A N 1
ATOM 663 C CA . GLU A 1 82 ? -3.271 13.115 16.282 1.00 88.94 82 GLU A CA 1
ATOM 664 C C . GLU A 1 82 ? -2.117 13.493 15.342 1.00 88.94 82 GLU A C 1
ATOM 666 O O . GLU A 1 82 ? -1.541 14.573 15.469 1.00 88.94 82 GLU A O 1
ATOM 671 N N . LEU A 1 83 ? -1.823 12.642 14.355 1.00 89.12 83 LEU A N 1
ATOM 672 C CA . LEU A 1 83 ? -0.749 12.860 13.387 1.00 89.12 83 LEU A CA 1
ATOM 673 C C . LEU A 1 83 ? -1.024 14.032 12.438 1.00 89.12 83 LEU A C 1
ATOM 675 O O . LEU A 1 83 ? -0.081 14.708 12.048 1.00 89.12 83 LEU A O 1
ATOM 679 N N . LEU A 1 84 ? -2.283 14.341 12.114 1.00 85.19 84 LEU A N 1
ATOM 680 C CA . LEU A 1 84 ? -2.625 15.540 11.333 1.00 85.19 84 LEU A CA 1
ATOM 681 C C . LEU A 1 84 ? -2.316 16.853 12.068 1.00 85.19 84 LEU A C 1
ATOM 683 O O . LEU A 1 84 ? -2.075 17.873 11.429 1.00 85.19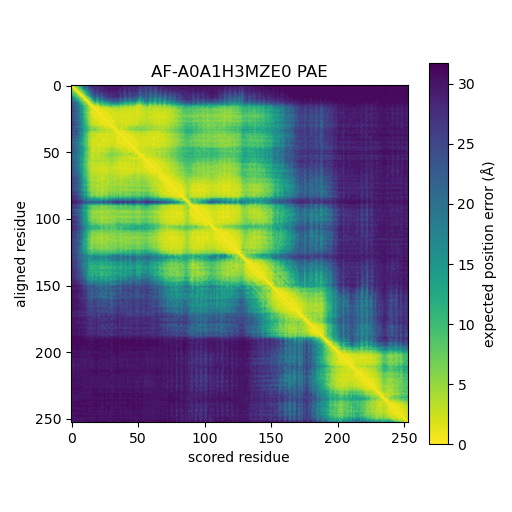 84 LEU A O 1
ATOM 687 N N . LYS A 1 85 ? -2.353 16.841 13.404 1.00 85.19 85 LYS A N 1
ATOM 688 C CA . LYS A 1 85 ? -2.031 18.007 14.247 1.00 85.19 85 LYS A CA 1
ATOM 689 C C . LYS A 1 85 ? -0.529 18.129 14.512 1.00 85.19 85 LYS A C 1
ATOM 691 O O . LYS A 1 85 ? -0.069 19.165 14.984 1.00 85.19 85 LYS A O 1
ATOM 696 N N . SER A 1 86 ? 0.214 17.061 14.246 1.00 73.56 86 SER A N 1
ATOM 697 C CA . SER A 1 86 ? 1.658 16.976 14.401 1.00 73.56 86 SER A CA 1
ATOM 698 C C . SER A 1 86 ? 2.360 17.578 13.181 1.00 73.56 86 SER A C 1
ATOM 700 O O . SER A 1 86 ? 2.014 17.282 12.043 1.00 73.56 86 SER A O 1
ATOM 702 N N . ALA A 1 87 ? 3.389 18.395 13.412 1.00 63.78 87 ALA A N 1
ATOM 703 C CA . ALA A 1 87 ? 4.264 18.900 12.351 1.00 63.78 87 ALA A CA 1
ATOM 704 C C . ALA A 1 87 ? 5.399 17.917 11.986 1.00 63.78 87 ALA A C 1
ATOM 706 O O . ALA A 1 87 ? 6.282 18.262 11.200 1.00 63.78 87 ALA A O 1
ATOM 707 N N . SER A 1 88 ? 5.436 16.717 12.580 1.00 62.50 88 SER A N 1
ATOM 708 C CA . SER A 1 88 ? 6.577 15.806 12.452 1.00 62.50 88 SER A CA 1
ATOM 709 C C . SER A 1 88 ? 6.722 15.205 11.049 1.00 62.50 88 SER A C 1
ATOM 711 O O . SER A 1 88 ? 5.802 15.148 10.233 1.00 62.50 88 SER A O 1
ATOM 713 N N . HIS A 1 89 ? 7.966 14.854 10.730 1.00 57.06 89 HIS A N 1
ATOM 714 C CA . HIS A 1 89 ? 8.433 14.496 9.396 1.00 57.06 89 HIS A CA 1
ATOM 715 C C . HIS A 1 89 ? 9.008 13.081 9.309 1.00 57.06 89 HIS A C 1
ATOM 717 O O . HIS A 1 89 ? 9.548 12.739 8.251 1.00 57.06 89 HIS A O 1
ATOM 723 N N . ASP A 1 90 ? 8.898 12.275 10.368 1.00 75.31 90 ASP A N 1
ATOM 724 C CA . ASP A 1 90 ? 9.430 10.915 10.346 1.00 75.31 90 ASP A CA 1
ATOM 725 C C . ASP A 1 90 ? 8.631 10.015 9.386 1.00 75.31 90 ASP A C 1
ATOM 727 O O . ASP A 1 90 ? 7.423 10.177 9.171 1.00 75.31 90 ASP A O 1
ATOM 731 N N . PHE A 1 91 ? 9.338 9.070 8.770 1.00 80.62 91 PHE A N 1
ATOM 732 C CA . PHE A 1 91 ? 8.851 8.179 7.724 1.00 80.62 91 PHE A CA 1
ATOM 733 C C . PHE A 1 91 ? 7.571 7.445 8.136 1.00 80.62 91 PHE A C 1
ATOM 735 O O . PHE A 1 91 ? 6.647 7.329 7.331 1.00 80.62 91 PHE A O 1
ATOM 742 N N . PHE A 1 92 ? 7.485 6.994 9.393 1.00 86.56 92 PHE A N 1
ATOM 743 C CA . PHE A 1 92 ? 6.305 6.297 9.900 1.00 86.56 92 PHE A CA 1
ATOM 744 C C . PHE A 1 92 ? 5.035 7.137 9.788 1.00 86.56 92 PHE A C 1
ATOM 746 O O . PHE A 1 92 ? 4.029 6.663 9.265 1.00 86.56 92 PHE A O 1
ATOM 753 N N . GLU A 1 93 ? 5.078 8.366 10.299 1.00 87.62 93 GLU A N 1
ATOM 754 C CA . GLU A 1 93 ? 3.900 9.222 10.427 1.00 87.62 93 GLU A CA 1
ATOM 755 C C . GLU A 1 93 ? 3.393 9.629 9.047 1.00 87.62 93 GLU A C 1
ATOM 757 O O . GLU A 1 93 ? 2.207 9.473 8.753 1.00 87.62 93 GLU A O 1
ATOM 762 N N . LYS A 1 94 ? 4.314 10.012 8.152 1.00 87.62 94 LYS A N 1
ATOM 763 C CA . LYS A 1 94 ? 4.008 10.268 6.738 1.00 87.62 94 LYS A CA 1
ATOM 764 C C . LYS A 1 94 ? 3.375 9.051 6.074 1.00 87.62 94 LYS A C 1
ATOM 766 O O . LYS A 1 94 ? 2.348 9.184 5.410 1.00 87.62 94 LYS A O 1
ATOM 771 N N . LYS A 1 95 ? 3.947 7.860 6.285 1.00 87.94 95 LYS A N 1
ATOM 772 C CA . LYS A 1 95 ? 3.437 6.630 5.675 1.00 87.94 95 LYS A CA 1
ATOM 773 C C . LYS A 1 95 ? 2.063 6.245 6.209 1.00 87.94 95 LYS A C 1
ATOM 775 O O . LYS A 1 95 ? 1.207 5.804 5.447 1.00 87.94 95 LYS A O 1
ATOM 780 N N . PHE A 1 96 ? 1.847 6.415 7.509 1.00 91.81 96 PHE A N 1
ATOM 781 C CA . PHE A 1 96 ? 0.563 6.153 8.144 1.00 91.81 96 PHE A CA 1
ATOM 782 C C . PHE A 1 96 ? -0.525 7.064 7.570 1.00 91.81 96 PHE A C 1
ATOM 784 O O . PHE A 1 96 ? -1.587 6.582 7.181 1.00 91.81 96 PHE A O 1
ATOM 791 N N . VAL A 1 97 ? -0.237 8.363 7.454 1.00 91.75 97 VAL A N 1
ATOM 792 C CA . VAL A 1 97 ? -1.144 9.352 6.860 1.00 91.75 97 VAL A CA 1
ATOM 793 C C . VAL A 1 97 ? -1.428 9.023 5.391 1.00 91.75 97 VAL A C 1
ATOM 795 O O . VAL A 1 97 ? -2.590 9.038 4.989 1.00 91.75 97 VAL A O 1
ATOM 798 N N . GLU A 1 98 ? -0.414 8.677 4.594 1.00 90.88 98 GLU A N 1
ATOM 799 C CA . GLU A 1 98 ? -0.572 8.266 3.189 1.00 90.88 98 GLU A CA 1
ATOM 800 C C . GLU A 1 98 ? -1.504 7.049 3.050 1.00 90.88 98 GLU A C 1
ATOM 802 O O . GLU A 1 98 ? -2.492 7.095 2.313 1.00 90.88 98 GLU A O 1
ATOM 807 N N . LEU A 1 99 ? -1.231 5.978 3.803 1.00 91.50 99 LEU A N 1
ATOM 808 C CA . LEU A 1 99 ? -2.035 4.754 3.781 1.00 91.50 99 LEU A CA 1
ATOM 809 C C . LEU A 1 99 ? -3.466 4.997 4.268 1.00 91.50 99 LEU A C 1
ATOM 811 O O . LEU A 1 99 ? -4.400 4.402 3.733 1.00 91.50 99 LEU A O 1
ATOM 815 N N . TYR A 1 100 ? -3.663 5.881 5.248 1.00 93.00 100 TYR A N 1
ATOM 816 C CA . TYR A 1 100 ? -5.001 6.225 5.722 1.00 93.00 100 TYR A CA 1
ATOM 817 C C . TYR A 1 100 ? -5.812 6.953 4.644 1.00 93.00 100 TYR A C 1
ATOM 819 O O . TYR A 1 100 ? -6.965 6.596 4.407 1.00 93.00 100 TYR A O 1
ATOM 827 N N . HIS A 1 101 ? -5.207 7.896 3.914 1.00 91.31 101 HIS A N 1
ATOM 828 C CA . HIS A 1 101 ? -5.862 8.531 2.765 1.00 91.31 101 HIS A CA 1
ATOM 829 C C . HIS A 1 101 ? -6.186 7.522 1.653 1.00 91.31 101 HIS A C 1
ATOM 831 O O . HIS A 1 101 ? -7.247 7.608 1.033 1.00 91.31 101 HIS A O 1
ATOM 837 N N . GLN A 1 102 ? -5.305 6.550 1.393 1.00 89.75 102 GLN A N 1
ATOM 838 C CA . GLN A 1 102 ? -5.591 5.469 0.444 1.00 89.75 102 GLN A CA 1
ATOM 839 C C . GLN A 1 102 ? -6.781 4.620 0.908 1.00 89.75 102 GLN A C 1
ATOM 841 O O . GLN A 1 102 ? -7.676 4.331 0.110 1.00 89.75 102 GLN A O 1
ATOM 846 N N . TYR A 1 103 ? -6.820 4.256 2.191 1.00 90.94 103 TYR A N 1
ATOM 847 C CA . TYR A 1 103 ? -7.936 3.519 2.777 1.00 90.94 103 TYR A CA 1
ATOM 848 C C 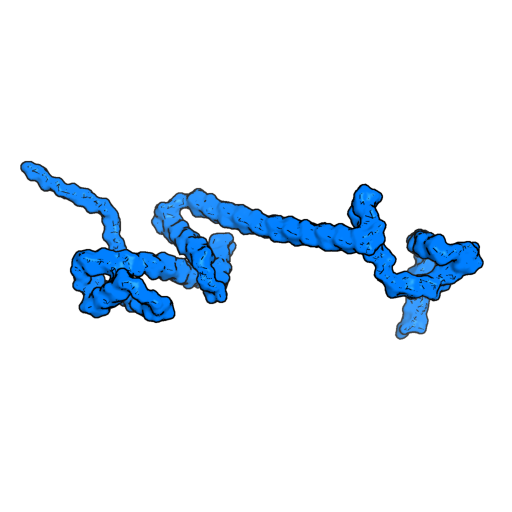. TYR A 1 103 ? -9.251 4.296 2.659 1.00 90.94 103 TYR A C 1
ATOM 850 O O . TYR A 1 103 ? -10.247 3.723 2.236 1.00 90.94 103 TYR A O 1
ATOM 858 N N . GLN A 1 104 ? -9.261 5.606 2.919 1.00 88.50 104 GLN A N 1
ATOM 859 C CA . GLN A 1 104 ? -10.463 6.433 2.747 1.00 88.50 104 GLN A CA 1
ATOM 860 C C . GLN A 1 104 ? -11.004 6.423 1.310 1.00 88.50 104 GLN A C 1
ATOM 862 O O . GLN A 1 104 ? -12.213 6.503 1.114 1.00 88.50 104 GLN A O 1
ATOM 867 N N . LYS A 1 105 ? -10.125 6.318 0.305 1.00 87.25 105 LYS A N 1
ATOM 868 C CA . LYS A 1 105 ? -10.519 6.283 -1.112 1.00 87.25 105 LYS A CA 1
ATOM 869 C C . LYS A 1 105 ? -11.008 4.910 -1.569 1.00 87.25 105 LYS A C 1
ATOM 871 O O . LYS A 1 105 ? -11.909 4.835 -2.394 1.00 87.25 105 LYS A O 1
ATOM 876 N N . THR A 1 106 ? -10.382 3.841 -1.084 1.00 84.50 106 THR A N 1
ATOM 877 C CA . THR A 1 106 ? -10.539 2.484 -1.643 1.00 84.50 106 THR A CA 1
ATOM 878 C C . THR A 1 106 ? -11.307 1.528 -0.734 1.00 84.50 106 THR A C 1
ATOM 880 O O . THR A 1 106 ? -11.859 0.545 -1.213 1.00 84.50 106 THR A O 1
ATOM 883 N N . SER A 1 107 ? -11.367 1.811 0.571 1.00 83.31 107 SER A N 1
ATOM 884 C CA . SER A 1 107 ? -11.909 0.928 1.614 1.00 83.31 107 SER A CA 1
ATOM 885 C C . SER A 1 107 ? -11.324 -0.494 1.598 1.00 83.31 107 SER A C 1
ATOM 887 O O . SER A 1 107 ? -11.989 -1.449 1.985 1.00 83.31 107 SER A O 1
ATOM 889 N N . GLU A 1 108 ? -10.073 -0.655 1.155 1.00 84.00 108 GLU A N 1
ATOM 890 C CA . GLU A 1 108 ? -9.413 -1.961 1.078 1.00 84.00 108 GLU A CA 1
ATOM 891 C C . GLU A 1 108 ? -9.053 -2.522 2.464 1.00 84.00 108 GLU A C 1
ATOM 893 O O . GLU A 1 108 ? -8.258 -1.936 3.209 1.00 84.00 108 GLU A O 1
ATOM 898 N N . ASP A 1 109 ? -9.544 -3.728 2.765 1.00 81.81 109 ASP A N 1
ATOM 899 C CA . ASP A 1 109 ? -9.265 -4.439 4.022 1.00 81.81 109 ASP A CA 1
ATOM 900 C C . ASP A 1 109 ? -7.769 -4.688 4.254 1.00 81.81 109 ASP A C 1
ATOM 902 O O . ASP A 1 109 ? -7.283 -4.646 5.387 1.00 81.81 109 ASP A O 1
ATOM 906 N N . GLN A 1 110 ? -7.004 -4.931 3.185 1.00 83.56 110 GLN A N 1
ATOM 907 C CA . GLN A 1 110 ? -5.555 -5.127 3.280 1.00 83.56 110 GLN A CA 1
ATOM 908 C C . GLN A 1 110 ? -4.859 -3.871 3.817 1.00 83.56 110 GLN A C 1
ATOM 910 O O . GLN A 1 110 ? -4.030 -3.963 4.727 1.00 83.56 110 GLN A O 1
ATOM 915 N N . THR A 1 111 ? -5.246 -2.700 3.309 1.00 87.00 111 THR A N 1
ATOM 916 C CA . THR A 1 111 ? -4.729 -1.400 3.750 1.00 87.00 111 THR A CA 1
ATOM 917 C C . THR A 1 111 ? -5.119 -1.130 5.204 1.00 87.00 111 THR A C 1
ATOM 919 O O . THR A 1 111 ? -4.264 -0.756 6.012 1.00 87.00 111 THR A O 1
ATOM 922 N N . LEU A 1 112 ? -6.364 -1.432 5.593 1.00 88.44 112 LEU A N 1
ATOM 923 C CA . LEU A 1 112 ? -6.813 -1.325 6.985 1.00 88.44 112 LEU A CA 1
ATOM 924 C C . LEU A 1 112 ? -6.012 -2.229 7.937 1.00 88.44 112 LEU A C 1
ATOM 926 O O . LEU A 1 112 ? -5.648 -1.808 9.035 1.00 88.44 112 LEU A O 1
ATOM 930 N N . ASN A 1 113 ? -5.696 -3.460 7.536 1.00 88.88 113 ASN A N 1
ATOM 931 C CA . ASN A 1 113 ? -4.917 -4.388 8.362 1.00 88.88 113 ASN A CA 1
ATOM 932 C C . ASN A 1 113 ? -3.476 -3.905 8.590 1.00 88.88 113 ASN A C 1
ATOM 934 O O . ASN A 1 113 ? -2.935 -4.047 9.696 1.00 88.88 113 ASN A O 1
ATOM 938 N N . ILE A 1 114 ? -2.867 -3.288 7.574 1.00 88.81 114 ILE A N 1
ATOM 939 C CA . ILE A 1 114 ? -1.557 -2.640 7.709 1.00 88.81 114 ILE A CA 1
ATOM 940 C C . ILE A 1 114 ? -1.661 -1.475 8.696 1.00 88.81 114 ILE A C 1
ATOM 942 O O . ILE A 1 114 ? -0.877 -1.414 9.645 1.00 88.81 114 ILE A O 1
ATOM 946 N N . LEU A 1 115 ? -2.663 -0.607 8.537 1.00 92.44 115 LEU A N 1
ATOM 947 C CA . LEU A 1 115 ? -2.907 0.530 9.427 1.00 92.44 115 LEU A CA 1
ATOM 948 C C . LEU A 1 115 ? -3.112 0.098 10.887 1.00 92.44 115 LEU A C 1
ATOM 950 O O . LEU A 1 115 ? -2.483 0.658 11.783 1.00 92.44 115 LEU A O 1
ATOM 954 N N . LYS A 1 116 ? -3.911 -0.945 11.147 1.00 91.31 116 LYS A N 1
ATOM 955 C CA . LYS A 1 116 ? -4.110 -1.509 12.498 1.00 91.31 116 LYS A CA 1
ATOM 956 C C . LYS A 1 116 ? -2.799 -1.978 13.127 1.00 91.31 116 LYS A C 1
ATOM 958 O O . LYS A 1 116 ? -2.543 -1.728 14.310 1.00 91.31 116 LYS A O 1
ATOM 963 N N . THR A 1 117 ? -1.960 -2.643 12.336 1.00 89.38 117 THR A N 1
ATOM 964 C CA . THR A 1 117 ? -0.648 -3.127 12.783 1.00 89.38 117 THR A CA 1
ATOM 965 C C . THR A 1 117 ? 0.279 -1.955 13.088 1.00 89.38 117 THR A C 1
ATOM 967 O O . THR A 1 117 ? 0.862 -1.904 14.171 1.00 89.38 117 THR A O 1
ATOM 970 N N . MET A 1 118 ? 0.359 -0.976 12.182 1.00 90.38 118 MET A N 1
ATOM 971 C CA . MET A 1 118 ? 1.142 0.246 12.364 1.00 90.38 118 MET A CA 1
ATOM 972 C C . MET A 1 118 ? 0.721 1.002 13.628 1.00 90.38 118 MET A C 1
ATOM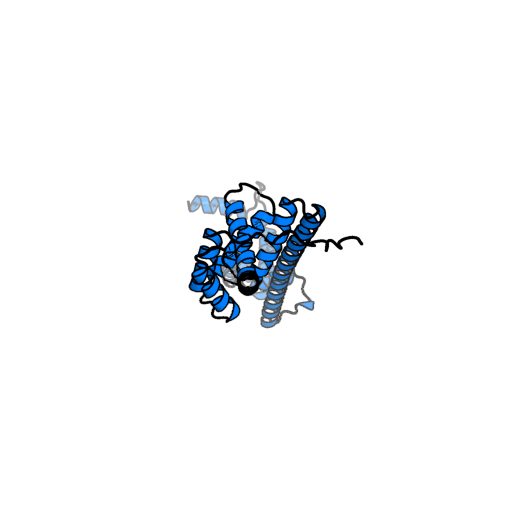 974 O O . MET A 1 118 ? 1.568 1.274 14.478 1.00 90.38 118 MET A O 1
ATOM 978 N N . ALA A 1 119 ? -0.578 1.270 13.797 1.00 90.50 119 ALA A N 1
ATOM 979 C CA . ALA A 1 119 ? -1.105 1.985 14.956 1.00 90.50 119 ALA A CA 1
ATOM 980 C C . ALA A 1 119 ? -0.775 1.264 16.266 1.00 90.50 119 ALA A C 1
ATOM 982 O O . ALA A 1 119 ? -0.333 1.880 17.233 1.00 90.50 119 ALA A O 1
ATOM 983 N N . THR A 1 120 ? -0.929 -0.062 16.290 1.00 87.69 120 THR A N 1
ATOM 984 C CA . THR A 1 120 ? -0.614 -0.867 17.474 1.00 87.69 120 THR A CA 1
ATOM 985 C C . THR A 1 120 ? 0.863 -0.774 17.850 1.00 87.69 120 THR A C 1
ATOM 987 O O . THR A 1 120 ? 1.171 -0.593 19.026 1.00 87.69 120 THR A O 1
ATOM 990 N N . GLN A 1 121 ? 1.779 -0.893 16.887 1.00 85.00 121 GLN A N 1
ATOM 991 C CA . GLN A 1 121 ? 3.216 -0.837 17.173 1.00 85.00 121 GLN A CA 1
ATOM 992 C C . GLN A 1 121 ? 3.651 0.552 17.644 1.00 85.00 121 GLN A C 1
ATOM 994 O O . GLN A 1 121 ? 4.357 0.670 18.644 1.00 85.00 121 GLN A O 1
ATOM 999 N N . TYR A 1 122 ? 3.171 1.601 16.980 1.00 86.31 122 TYR A N 1
ATOM 1000 C CA . TYR A 1 122 ? 3.525 2.977 17.315 1.00 86.31 122 TYR A CA 1
ATOM 1001 C C . TYR A 1 122 ? 2.983 3.411 18.682 1.00 86.31 122 TYR A C 1
ATOM 1003 O O . TYR A 1 122 ? 3.720 3.973 19.488 1.00 86.31 122 TYR A O 1
ATOM 1011 N N . LEU A 1 123 ? 1.731 3.070 19.007 1.00 84.69 123 LEU A N 1
ATOM 1012 C CA . LEU A 1 123 ? 1.169 3.356 20.332 1.00 84.69 123 LEU A CA 1
ATOM 1013 C C . LEU A 1 123 ? 1.883 2.570 21.439 1.00 84.69 123 LEU A C 1
ATOM 1015 O O . LEU A 1 123 ? 2.105 3.102 22.522 1.00 84.69 123 LEU A O 1
ATOM 1019 N N . ARG A 1 124 ? 2.295 1.319 21.185 1.00 83.00 124 ARG A N 1
ATOM 1020 C CA . ARG A 1 124 ? 3.095 0.552 22.156 1.00 83.00 124 ARG A CA 1
ATOM 1021 C C . ARG A 1 124 ? 4.463 1.180 22.402 1.00 83.00 124 ARG A C 1
ATOM 1023 O O . ARG A 1 124 ? 4.922 1.136 23.539 1.00 83.00 124 ARG A O 1
ATOM 1030 N N . PHE A 1 125 ? 5.088 1.741 21.371 1.00 82.56 125 PHE A N 1
ATOM 1031 C CA . PHE A 1 125 ? 6.326 2.501 21.510 1.00 82.56 125 PHE A CA 1
ATOM 1032 C C . PHE A 1 125 ? 6.110 3.774 22.342 1.00 82.56 125 PHE A C 1
ATOM 1034 O O . PHE A 1 125 ? 6.799 3.949 23.340 1.00 82.56 125 PHE A O 1
ATOM 1041 N N . LYS A 1 126 ? 5.090 4.591 22.025 1.00 80.12 126 LYS A N 1
ATOM 1042 C CA . LYS A 1 126 ? 4.735 5.789 22.817 1.00 80.12 126 LYS A CA 1
ATOM 1043 C C . LYS A 1 126 ? 4.435 5.476 24.288 1.00 80.12 126 LYS A C 1
ATOM 1045 O O . LYS A 1 126 ? 4.806 6.241 25.169 1.00 80.12 126 LYS A O 1
ATOM 1050 N N . ASP A 1 127 ? 3.806 4.336 24.560 1.00 81.31 127 ASP A N 1
ATOM 1051 C CA . ASP A 1 127 ? 3.496 3.866 25.915 1.00 81.31 127 ASP A CA 1
ATOM 1052 C C . ASP A 1 127 ? 4.716 3.301 26.682 1.00 81.31 127 ASP A C 1
ATOM 1054 O O . ASP A 1 127 ? 4.538 2.762 27.779 1.00 81.31 127 ASP A O 1
ATOM 1058 N N . ASN A 1 128 ? 5.931 3.339 26.115 1.00 73.88 128 ASN A N 1
ATOM 1059 C CA . ASN A 1 128 ? 7.136 2.662 26.623 1.00 73.88 128 ASN A CA 1
ATOM 1060 C C . ASN A 1 128 ? 6.956 1.138 26.823 1.00 73.88 128 ASN A C 1
ATOM 1062 O O . ASN A 1 128 ? 7.616 0.514 27.653 1.00 73.88 128 ASN A O 1
ATOM 1066 N N . LYS A 1 129 ? 6.034 0.510 26.080 1.00 64.44 129 LYS A N 1
ATOM 1067 C CA . LYS A 1 129 ? 5.723 -0.937 26.135 1.00 64.44 129 LYS A CA 1
ATOM 1068 C C . LYS A 1 129 ? 6.378 -1.744 25.013 1.00 64.44 129 LYS A C 1
ATOM 1070 O O . LYS A 1 129 ? 6.145 -2.953 24.917 1.00 64.44 129 LYS A O 1
ATOM 1075 N N . ALA A 1 130 ? 7.118 -1.085 24.131 1.00 65.31 130 ALA A N 1
ATOM 1076 C CA . ALA A 1 130 ? 7.909 -1.692 23.073 1.00 65.31 130 ALA A CA 1
ATOM 1077 C C . ALA A 1 130 ? 9.276 -1.008 23.022 1.00 65.31 130 ALA A C 1
ATOM 1079 O O . ALA A 1 130 ? 9.362 0.204 23.199 1.00 65.31 130 ALA A O 1
ATOM 1080 N N . ASP A 1 131 ? 10.320 -1.800 22.780 1.00 70.75 131 ASP A N 1
ATOM 1081 C CA . ASP A 1 131 ? 11.683 -1.302 22.615 1.00 70.75 131 ASP A CA 1
ATOM 1082 C C . ASP A 1 131 ? 11.813 -0.492 21.314 1.00 70.75 131 ASP A C 1
ATOM 1084 O O . ASP A 1 131 ? 11.237 -0.853 20.280 1.00 70.75 131 ASP A O 1
ATOM 1088 N N . GLU A 1 132 ? 12.606 0.576 21.349 1.00 72.44 132 GLU A N 1
ATOM 1089 C CA . GLU A 1 132 ? 12.873 1.451 20.206 1.00 72.44 132 GLU A CA 1
ATOM 1090 C C . GLU A 1 132 ? 13.428 0.657 19.014 1.00 72.44 132 GLU A C 1
ATOM 1092 O O . GLU A 1 132 ? 13.038 0.894 17.867 1.00 72.44 132 GLU A O 1
ATOM 1097 N N . ASN A 1 133 ? 14.256 -0.363 19.271 1.00 76.31 133 ASN A N 1
ATOM 1098 C CA . ASN A 1 133 ? 14.799 -1.215 18.211 1.00 76.31 133 ASN A CA 1
ATOM 1099 C C . ASN A 1 133 ? 13.715 -2.033 17.506 1.00 76.31 133 ASN A C 1
ATOM 1101 O O . ASN A 1 133 ? 13.818 -2.284 16.305 1.00 76.31 133 ASN A O 1
ATOM 1105 N N . SER A 1 134 ? 12.655 -2.424 18.220 1.00 73.81 134 SER A N 1
ATOM 1106 C CA . SER A 1 134 ? 11.533 -3.160 17.629 1.00 73.81 134 SER A CA 1
ATOM 1107 C C . SER A 1 134 ? 10.735 -2.276 16.671 1.00 73.81 134 SER A C 1
ATOM 1109 O O . SER A 1 134 ? 10.366 -2.730 15.584 1.00 73.81 134 SER A O 1
ATOM 1111 N N . LEU A 1 135 ? 10.518 -1.003 17.029 1.00 77.75 135 LEU A N 1
ATOM 1112 C CA . LEU A 1 135 ? 9.883 -0.040 16.130 1.00 77.75 135 LEU A CA 1
ATOM 1113 C C . LEU A 1 135 ? 10.789 0.251 14.924 1.00 77.75 135 LEU A C 1
ATOM 1115 O O . LEU A 1 135 ? 10.334 0.112 13.791 1.00 77.75 135 LEU A O 1
ATOM 1119 N N . LYS A 1 136 ? 12.079 0.545 15.139 1.00 79.19 136 LYS A N 1
ATOM 1120 C CA . LYS A 1 136 ? 13.056 0.776 14.055 1.00 79.19 136 LYS A CA 1
ATOM 1121 C C . LYS A 1 136 ? 13.141 -0.398 13.079 1.00 79.19 136 LYS A C 1
ATOM 1123 O O . LYS A 1 136 ? 13.156 -0.194 11.865 1.00 79.19 136 LYS A O 1
ATOM 1128 N N . LEU A 1 137 ? 13.150 -1.632 13.585 1.00 81.94 137 LEU A N 1
ATOM 1129 C CA . LEU A 1 137 ? 13.158 -2.833 12.751 1.00 81.94 137 LEU A CA 1
ATOM 1130 C C . LEU A 1 137 ? 11.897 -2.920 11.882 1.00 81.94 137 LEU A C 1
ATOM 1132 O O . LEU A 1 137 ? 11.995 -3.216 10.690 1.00 81.94 137 LEU A O 1
ATOM 1136 N N . TYR A 1 138 ? 10.727 -2.632 12.454 1.00 82.69 138 TYR A N 1
ATOM 1137 C CA . TYR A 1 138 ? 9.467 -2.614 11.716 1.00 82.69 138 TYR A CA 1
ATOM 1138 C C . TYR A 1 138 ? 9.455 -1.531 10.622 1.00 82.69 138 TYR A C 1
ATOM 1140 O O . TYR A 1 138 ? 9.074 -1.821 9.485 1.00 82.69 138 TYR A O 1
ATOM 1148 N N . LEU A 1 139 ? 9.954 -0.325 10.917 1.00 79.94 139 LEU A N 1
ATOM 1149 C CA . LEU A 1 139 ? 10.109 0.748 9.925 1.00 79.94 139 LEU A CA 1
ATOM 1150 C C . LEU A 1 139 ? 11.025 0.329 8.774 1.00 79.94 139 LEU A C 1
ATOM 1152 O O . LEU A 1 139 ? 10.642 0.447 7.610 1.00 79.94 139 LEU A O 1
ATOM 1156 N N . SER A 1 140 ? 12.178 -0.267 9.089 1.00 81.75 140 SER A N 1
ATOM 1157 C CA . SER A 1 140 ? 13.114 -0.775 8.081 1.00 81.75 140 SER A CA 1
ATOM 1158 C C . SER A 1 140 ? 12.482 -1.848 7.187 1.00 81.75 140 SER A C 1
ATOM 1160 O O . SER A 1 140 ? 12.737 -1.898 5.983 1.00 81.75 140 SER A O 1
ATOM 1162 N N . GLN A 1 141 ? 11.636 -2.720 7.743 1.00 84.44 141 GLN A N 1
ATOM 1163 C CA . GLN A 1 141 ? 10.931 -3.735 6.960 1.00 84.44 141 GLN A CA 1
ATOM 1164 C C . GLN A 1 141 ? 9.892 -3.128 6.011 1.00 84.44 141 GLN A C 1
ATOM 1166 O O . GLN A 1 141 ? 9.784 -3.589 4.871 1.00 84.44 141 GLN A O 1
ATOM 1171 N N . LEU A 1 142 ? 9.148 -2.109 6.454 1.00 80.44 142 LEU A N 1
ATOM 1172 C CA . LEU A 1 142 ? 8.203 -1.383 5.603 1.00 80.44 142 LEU A CA 1
ATOM 1173 C C . LEU A 1 142 ? 8.927 -0.694 4.443 1.00 80.44 142 LEU A C 1
ATOM 1175 O O . LEU A 1 142 ? 8.555 -0.890 3.285 1.00 80.44 142 LEU A O 1
ATOM 1179 N N . GLU A 1 143 ? 10.012 0.016 4.739 1.00 79.56 143 GLU A N 1
ATOM 1180 C CA . GLU A 1 143 ? 10.822 0.706 3.736 1.00 79.56 143 GLU A CA 1
ATOM 1181 C C . GLU A 1 143 ? 11.430 -0.276 2.716 1.00 79.56 143 GLU A C 1
ATOM 1183 O O . GLU A 1 143 ? 11.346 -0.074 1.502 1.00 79.56 143 GLU A O 1
ATOM 1188 N N . LYS A 1 144 ? 11.972 -1.413 3.180 1.00 82.38 144 LYS A N 1
ATOM 1189 C CA . LYS A 1 144 ? 12.503 -2.472 2.302 1.00 82.38 144 LYS A CA 1
ATOM 1190 C C . LYS A 1 144 ? 11.436 -3.054 1.375 1.00 82.38 144 LYS A C 1
ATOM 1192 O O . LYS A 1 144 ? 11.731 -3.307 0.204 1.00 82.38 144 LYS A O 1
ATOM 1197 N N . LYS A 1 145 ? 10.215 -3.284 1.871 1.00 80.38 145 LYS A N 1
ATOM 1198 C CA . LYS A 1 145 ? 9.102 -3.793 1.051 1.00 80.38 145 LYS A CA 1
ATOM 1199 C C . LYS A 1 145 ? 8.718 -2.799 -0.041 1.00 80.38 145 LYS A C 1
ATOM 1201 O O . LYS A 1 145 ? 8.557 -3.212 -1.189 1.00 80.38 145 LYS A O 1
ATOM 1206 N N . GLU A 1 146 ? 8.636 -1.514 0.286 1.00 73.69 146 GLU A N 1
ATOM 1207 C CA . GLU A 1 146 ? 8.305 -0.472 -0.689 1.00 73.69 146 GLU A CA 1
ATOM 1208 C C . GLU A 1 146 ? 9.401 -0.321 -1.752 1.00 73.69 146 GLU A C 1
ATOM 1210 O O . GLU A 1 146 ? 9.118 -0.320 -2.951 1.00 73.69 146 GLU A O 1
ATOM 1215 N N . ASN A 1 147 ? 10.667 -0.309 -1.333 1.00 76.44 147 ASN A N 1
ATOM 1216 C CA . ASN A 1 147 ? 11.803 -0.252 -2.249 1.00 76.44 147 ASN A CA 1
ATOM 1217 C C . ASN A 1 147 ? 11.853 -1.469 -3.184 1.00 76.44 147 ASN A C 1
ATOM 1219 O O . ASN A 1 147 ? 12.158 -1.327 -4.369 1.00 76.44 147 ASN A O 1
ATOM 1223 N N . LYS A 1 148 ? 11.507 -2.665 -2.692 1.00 75.19 148 LYS A N 1
ATOM 1224 C CA . LYS A 1 148 ? 11.389 -3.868 -3.529 1.00 75.19 148 LYS A CA 1
ATOM 1225 C C . LYS A 1 148 ? 10.238 -3.753 -4.534 1.00 75.19 148 LYS A C 1
ATOM 1227 O O . LYS A 1 148 ? 10.423 -4.111 -5.694 1.00 75.19 148 LYS A O 1
ATOM 1232 N N . ALA A 1 149 ? 9.081 -3.238 -4.119 1.00 71.69 149 ALA A N 1
ATOM 1233 C CA . ALA A 1 149 ? 7.939 -3.031 -5.009 1.00 71.69 149 ALA A CA 1
ATOM 1234 C C . ALA A 1 149 ? 8.264 -2.033 -6.135 1.00 71.69 149 ALA A C 1
ATOM 1236 O O . ALA A 1 149 ? 8.005 -2.330 -7.301 1.00 71.69 149 ALA A O 1
ATOM 1237 N N . LYS A 1 150 ? 8.924 -0.910 -5.812 1.00 68.12 150 LYS A N 1
ATOM 1238 C CA . LYS A 1 150 ? 9.386 0.086 -6.798 1.00 68.12 150 LYS A CA 1
ATOM 1239 C C . LYS A 1 150 ? 10.372 -0.514 -7.804 1.00 68.12 150 LYS A C 1
ATOM 1241 O O . LYS A 1 150 ? 10.173 -0.369 -9.007 1.00 68.12 150 LYS A O 1
ATOM 1246 N N . ARG A 1 151 ? 11.383 -1.260 -7.334 1.00 63.75 151 ARG A N 1
ATOM 1247 C CA . ARG A 1 151 ? 12.341 -1.965 -8.213 1.00 63.75 151 ARG A CA 1
ATOM 1248 C C . ARG A 1 151 ? 11.652 -2.982 -9.124 1.00 63.75 151 ARG A C 1
ATOM 1250 O O . ARG A 1 151 ? 12.013 -3.097 -10.287 1.00 63.75 151 ARG A O 1
ATOM 1257 N N . ASN A 1 152 ? 10.648 -3.698 -8.621 1.00 77.06 152 ASN A N 1
ATOM 1258 C CA . ASN A 1 152 ? 9.898 -4.664 -9.422 1.00 77.06 152 ASN A CA 1
ATOM 1259 C C . ASN A 1 152 ? 9.037 -3.994 -10.502 1.00 77.06 152 ASN A C 1
ATOM 1261 O O . ASN A 1 152 ? 8.951 -4.529 -11.603 1.00 77.06 152 ASN A O 1
ATOM 1265 N N . ALA A 1 153 ? 8.425 -2.842 -10.216 1.00 71.50 153 ALA A N 1
ATOM 1266 C CA . ALA A 1 153 ? 7.653 -2.088 -11.202 1.00 71.50 153 ALA A CA 1
ATOM 1267 C C . ALA A 1 153 ? 8.547 -1.515 -12.315 1.00 71.50 153 ALA A C 1
ATOM 1269 O O . ALA A 1 153 ? 8.224 -1.664 -13.492 1.00 71.50 153 ALA A O 1
ATOM 1270 N N . ASP A 1 154 ? 9.697 -0.939 -11.954 1.00 71.56 154 ASP A N 1
ATOM 1271 C C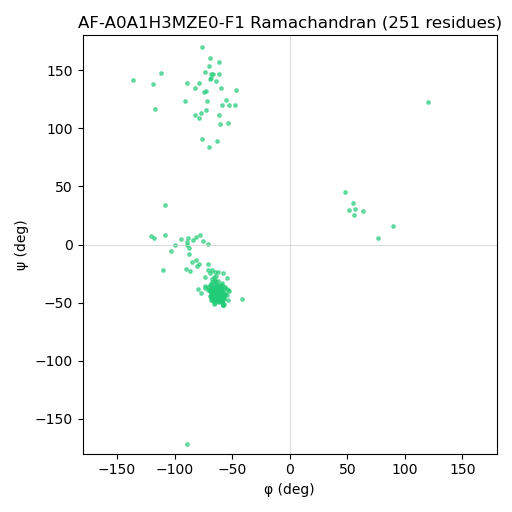A . ASP A 1 154 ? 10.695 -0.451 -12.914 1.00 71.56 154 ASP A CA 1
ATOM 1272 C C . ASP A 1 154 ? 11.251 -1.593 -13.780 1.00 71.56 154 ASP A C 1
ATOM 1274 O O . ASP A 1 154 ? 11.247 -1.513 -15.008 1.00 71.56 154 ASP A O 1
ATOM 1278 N N . ASN A 1 155 ? 11.628 -2.717 -13.162 1.00 77.50 155 ASN A N 1
ATOM 1279 C CA . ASN A 1 155 ? 12.080 -3.900 -13.895 1.00 77.50 155 ASN A CA 1
ATOM 1280 C C . ASN A 1 155 ? 10.991 -4.436 -14.828 1.00 77.50 155 ASN A C 1
ATOM 1282 O O . ASN A 1 155 ? 11.277 -4.714 -15.990 1.00 77.50 155 ASN A O 1
ATOM 1286 N N . LYS A 1 156 ? 9.738 -4.536 -14.364 1.00 77.62 156 LYS A N 1
ATOM 1287 C CA . LYS A 1 156 ? 8.605 -4.947 -15.205 1.00 77.62 156 LYS A CA 1
ATOM 1288 C C . LYS A 1 156 ? 8.455 -4.018 -16.409 1.00 77.62 156 LYS A C 1
ATOM 1290 O O . LYS A 1 156 ? 8.339 -4.506 -17.529 1.00 77.62 156 LYS A O 1
ATOM 1295 N N . LYS A 1 157 ? 8.534 -2.700 -16.205 1.00 73.81 157 LYS A N 1
ATOM 1296 C CA . LYS A 1 157 ? 8.436 -1.729 -17.298 1.00 73.81 157 LYS A CA 1
ATOM 1297 C C . LYS A 1 157 ? 9.595 -1.853 -18.289 1.00 73.81 157 LYS A C 1
ATOM 1299 O O . LYS A 1 157 ? 9.363 -1.796 -19.493 1.00 73.81 157 LYS A O 1
ATOM 1304 N N . LYS A 1 158 ? 10.820 -2.086 -17.809 1.00 74.19 158 LYS A N 1
ATOM 1305 C CA . LYS A 1 158 ? 11.993 -2.372 -18.654 1.00 74.19 158 LYS A CA 1
ATOM 1306 C C . LYS A 1 158 ? 11.809 -3.644 -19.483 1.00 74.19 158 LYS A C 1
ATOM 1308 O O . LYS A 1 158 ? 12.124 -3.629 -20.668 1.00 74.19 158 LYS A O 1
ATOM 1313 N N . PHE A 1 159 ? 11.259 -4.711 -18.899 1.00 74.75 159 PHE A N 1
ATOM 1314 C CA . PHE A 1 159 ? 10.932 -5.941 -19.627 1.00 74.75 159 PHE A CA 1
ATOM 1315 C C . PHE A 1 159 ? 9.851 -5.720 -20.690 1.00 74.75 159 PHE A C 1
ATOM 1317 O O . PHE A 1 159 ? 10.011 -6.184 -21.815 1.00 74.75 159 PHE A O 1
ATOM 1324 N N . GLU A 1 160 ? 8.781 -4.990 -20.369 1.00 72.75 160 GLU A N 1
ATOM 1325 C CA . GLU A 1 160 ? 7.724 -4.642 -21.329 1.00 72.75 160 GLU A CA 1
ATOM 1326 C C . GLU A 1 160 ? 8.270 -3.814 -22.500 1.00 72.75 160 GLU A C 1
ATOM 1328 O O . GLU A 1 160 ? 7.995 -4.129 -23.656 1.00 72.75 160 GLU A O 1
ATOM 1333 N N . LEU A 1 161 ? 9.083 -2.791 -22.213 1.00 72.69 161 LEU A N 1
ATOM 1334 C CA . LEU A 1 161 ? 9.729 -1.962 -23.234 1.00 72.69 161 LEU A CA 1
ATOM 1335 C C . LEU A 1 161 ? 10.702 -2.775 -24.091 1.00 72.69 161 LEU A C 1
ATOM 1337 O O . LEU A 1 161 ? 10.672 -2.657 -25.312 1.00 72.69 161 LEU A O 1
ATOM 1341 N N . GLY A 1 162 ? 11.520 -3.634 -23.476 1.00 74.50 162 GLY A N 1
ATOM 1342 C CA . GLY A 1 162 ? 12.410 -4.546 -24.194 1.00 74.50 162 GLY A CA 1
ATOM 1343 C C . GLY A 1 162 ? 11.640 -5.514 -25.096 1.00 74.50 162 GLY A C 1
ATOM 1344 O O . GLY A 1 162 ? 12.001 -5.690 -26.254 1.00 74.50 162 GLY A O 1
ATOM 1345 N N . GLY A 1 163 ? 10.534 -6.086 -24.615 1.00 71.44 163 GLY A N 1
ATOM 1346 C CA . GLY A 1 163 ? 9.665 -6.955 -25.413 1.00 71.44 163 GLY A CA 1
ATOM 1347 C C . GLY A 1 163 ? 9.010 -6.229 -26.592 1.00 71.44 163 GLY A C 1
ATOM 1348 O O . GLY A 1 163 ? 9.019 -6.746 -27.708 1.00 71.44 163 GLY A O 1
ATOM 1349 N N . ALA A 1 164 ? 8.497 -5.015 -26.373 1.00 71.25 164 ALA A N 1
ATOM 1350 C CA . ALA A 1 164 ? 7.924 -4.181 -27.430 1.00 71.25 164 ALA A CA 1
ATOM 1351 C C . ALA A 1 164 ? 8.971 -3.790 -28.488 1.00 71.25 164 ALA A C 1
ATOM 1353 O O . ALA A 1 164 ? 8.695 -3.841 -29.686 1.00 71.25 164 ALA A O 1
ATOM 1354 N N . LEU A 1 165 ? 10.191 -3.468 -28.049 1.00 72.81 165 LEU A N 1
ATOM 1355 C CA . LEU A 1 165 ? 11.329 -3.174 -28.915 1.00 72.81 165 LEU A CA 1
ATOM 1356 C C . LEU A 1 165 ? 11.689 -4.373 -29.799 1.00 72.81 165 LEU A C 1
ATOM 1358 O O . LEU A 1 165 ? 11.819 -4.235 -31.012 1.00 72.81 165 LEU A O 1
ATOM 1362 N N . LEU A 1 166 ? 11.807 -5.560 -29.200 1.00 77.31 166 LEU A N 1
ATOM 1363 C CA . LEU A 1 166 ? 12.089 -6.800 -29.923 1.00 77.31 166 LEU A CA 1
ATOM 1364 C C . LEU A 1 166 ? 10.981 -7.133 -30.930 1.00 77.31 166 LEU A C 1
ATOM 1366 O O . LEU A 1 166 ? 11.278 -7.554 -32.047 1.00 77.31 166 LEU A O 1
ATOM 1370 N N . ALA A 1 167 ? 9.714 -6.913 -30.567 1.00 76.12 167 ALA A N 1
ATOM 1371 C CA . ALA A 1 167 ? 8.587 -7.104 -31.474 1.00 76.12 167 ALA A CA 1
ATOM 1372 C C . ALA A 1 167 ? 8.670 -6.166 -32.692 1.00 76.12 167 ALA A C 1
ATOM 1374 O O . ALA A 1 167 ? 8.498 -6.629 -33.818 1.00 76.12 167 ALA A O 1
ATOM 1375 N N . LEU A 1 168 ? 9.001 -4.887 -32.484 1.00 66.50 168 LEU A N 1
ATOM 1376 C CA . LEU A 1 168 ? 9.190 -3.903 -33.556 1.00 66.50 168 LEU A CA 1
ATOM 1377 C C . LEU A 1 168 ? 10.387 -4.236 -34.462 1.00 66.50 168 LEU A C 1
ATOM 1379 O O . LEU A 1 168 ? 10.318 -4.093 -35.677 1.00 66.50 168 LEU A O 1
ATOM 1383 N N . LEU A 1 169 ? 11.500 -4.695 -33.893 1.00 70.56 169 LEU A N 1
ATOM 1384 C CA . LEU A 1 169 ? 12.667 -5.092 -34.686 1.00 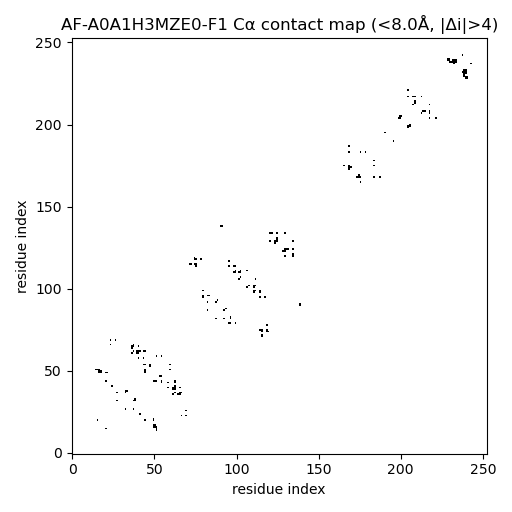70.56 169 LEU A CA 1
ATOM 1385 C C . LEU A 1 169 ? 12.363 -6.335 -35.533 1.00 70.56 169 LEU A C 1
ATOM 1387 O O . LEU A 1 169 ? 12.755 -6.402 -36.698 1.00 70.56 169 LEU A O 1
ATOM 1391 N N . LYS A 1 170 ? 11.574 -7.272 -34.993 1.00 75.94 170 LYS A N 1
ATOM 1392 C CA . LYS A 1 170 ? 11.103 -8.450 -35.728 1.00 75.94 170 LYS A CA 1
ATOM 1393 C C . LYS A 1 170 ? 10.173 -8.086 -36.887 1.00 75.94 170 LYS A C 1
ATOM 1395 O O . LYS A 1 170 ? 10.318 -8.669 -37.957 1.00 75.94 170 LYS A O 1
ATOM 1400 N N . THR A 1 171 ? 9.249 -7.133 -36.722 1.00 73.69 171 THR A N 1
ATOM 1401 C CA . THR A 1 171 ? 8.393 -6.684 -37.842 1.00 73.69 171 THR A CA 1
ATOM 1402 C C . THR A 1 171 ? 9.201 -6.026 -38.959 1.00 73.69 171 THR A C 1
ATOM 1404 O O . THR A 1 171 ? 8.805 -6.103 -40.117 1.00 73.69 171 THR A O 1
ATOM 1407 N N . LYS A 1 172 ? 10.357 -5.443 -38.627 1.00 67.00 172 LYS A N 1
ATOM 1408 C CA . LYS A 1 172 ? 11.311 -4.856 -39.578 1.00 67.00 172 LYS A CA 1
ATOM 1409 C C . LYS A 1 172 ? 12.348 -5.844 -40.123 1.00 67.00 172 LYS A C 1
ATOM 1411 O O . LYS A 1 172 ? 13.246 -5.438 -40.851 1.00 67.00 172 LYS A O 1
ATOM 1416 N N . ASN A 1 173 ? 12.228 -7.131 -39.789 1.00 73.75 173 ASN A N 1
ATOM 1417 C CA . ASN A 1 173 ? 13.154 -8.188 -40.201 1.00 73.75 173 ASN A CA 1
ATOM 1418 C C . ASN A 1 173 ? 14.621 -7.920 -39.791 1.00 73.75 173 ASN A C 1
ATOM 1420 O O . ASN A 1 173 ? 15.557 -8.323 -40.480 1.00 73.75 173 ASN A O 1
ATOM 1424 N N . ILE A 1 174 ? 14.819 -7.214 -38.673 1.00 68.81 174 ILE A N 1
ATOM 1425 C CA . ILE A 1 174 ? 16.134 -6.879 -38.123 1.00 68.81 174 ILE A CA 1
ATOM 1426 C C . ILE A 1 174 ? 16.556 -7.971 -37.135 1.00 68.81 174 ILE A C 1
ATOM 1428 O O . ILE A 1 174 ? 15.856 -8.235 -36.155 1.00 68.81 174 ILE A O 1
ATOM 1432 N N . ASP A 1 175 ? 17.723 -8.576 -37.364 1.00 73.25 175 ASP A N 1
ATOM 1433 C CA . ASP A 1 175 ? 18.299 -9.558 -36.444 1.00 73.25 175 ASP A CA 1
ATOM 1434 C C . ASP A 1 175 ? 18.959 -8.869 -35.242 1.00 73.25 175 ASP A C 1
ATOM 1436 O O . ASP A 1 175 ? 20.019 -8.245 -35.328 1.00 73.25 175 ASP A O 1
ATOM 1440 N N . VAL A 1 176 ? 18.311 -9.012 -34.091 1.00 66.44 176 VAL A N 1
ATOM 1441 C CA . VAL A 1 176 ? 18.729 -8.432 -32.811 1.00 66.44 176 VAL A CA 1
ATOM 1442 C C . VAL A 1 176 ? 19.971 -9.098 -32.217 1.00 66.44 176 VAL A C 1
ATOM 1444 O O . VAL A 1 176 ? 20.596 -8.524 -31.331 1.00 66.44 176 VAL A O 1
ATOM 1447 N N . THR A 1 177 ? 20.345 -10.293 -32.684 1.00 73.81 177 THR A N 1
ATOM 1448 C CA . THR A 1 177 ? 21.532 -11.013 -32.190 1.00 73.81 177 THR A CA 1
ATOM 1449 C C . THR A 1 177 ? 22.835 -10.484 -32.784 1.00 73.81 177 THR A C 1
ATOM 1451 O O . THR A 1 177 ? 23.904 -10.717 -32.226 1.00 73.81 177 THR A O 1
ATOM 1454 N N . GLN A 1 178 ? 22.740 -9.734 -33.883 1.00 69.94 178 GLN A N 1
ATOM 1455 C CA . GLN A 1 178 ? 23.879 -9.215 -34.642 1.00 69.94 178 GLN A CA 1
ATOM 1456 C C . GLN A 1 178 ? 24.144 -7.726 -34.379 1.00 69.94 178 GLN A C 1
ATOM 1458 O O . GLN A 1 178 ? 25.124 -7.175 -34.877 1.00 69.94 178 GLN A O 1
ATOM 1463 N N . LEU A 1 179 ? 23.273 -7.054 -33.618 1.00 66.38 179 LEU A N 1
ATOM 1464 C CA . LEU A 1 179 ? 23.322 -5.609 -33.411 1.00 66.38 179 LEU A CA 1
ATOM 1465 C C . LEU A 1 179 ? 23.536 -5.247 -31.944 1.00 66.38 179 LEU A C 1
ATOM 1467 O O . LEU A 1 179 ? 22.905 -5.775 -31.032 1.00 66.38 179 LEU A O 1
ATOM 1471 N N . THR A 1 180 ? 24.389 -4.253 -31.720 1.00 72.69 180 THR A N 1
ATOM 1472 C CA . THR A 1 180 ? 24.515 -3.598 -30.414 1.00 72.69 180 THR A CA 1
ATOM 1473 C C . THR A 1 180 ? 23.269 -2.765 -30.095 1.00 72.69 180 THR A C 1
ATOM 1475 O O . THR A 1 180 ? 22.538 -2.337 -30.991 1.00 72.69 180 THR A O 1
ATOM 1478 N N . ALA A 1 181 ? 23.050 -2.448 -28.815 1.00 65.81 181 ALA A N 1
ATOM 1479 C CA . ALA A 1 181 ? 21.929 -1.604 -28.386 1.00 65.81 181 ALA A CA 1
ATOM 1480 C C . ALA A 1 181 ? 21.871 -0.249 -29.119 1.00 65.81 181 ALA A C 1
ATOM 1482 O O . ALA A 1 181 ? 20.796 0.192 -29.518 1.00 65.81 181 ALA A O 1
ATOM 1483 N N . ALA A 1 182 ? 23.024 0.379 -29.369 1.00 63.09 182 ALA A N 1
ATOM 1484 C CA . ALA A 1 182 ? 23.101 1.641 -30.103 1.00 63.09 182 ALA A CA 1
ATOM 1485 C C . ALA A 1 182 ? 22.707 1.490 -31.583 1.00 63.09 182 ALA A C 1
ATOM 1487 O O . ALA A 1 182 ? 22.050 2.369 -32.138 1.00 63.09 182 ALA A O 1
ATOM 1488 N N . GLN A 1 183 ? 23.069 0.373 -32.219 1.00 63.09 183 GLN A N 1
ATOM 1489 C CA . GLN A 1 183 ? 22.684 0.080 -33.602 1.00 63.09 183 GLN A CA 1
ATOM 1490 C C . GLN A 1 183 ? 21.193 -0.254 -33.718 1.00 63.09 183 GLN A C 1
ATOM 1492 O O . GLN A 1 183 ? 20.558 0.193 -34.668 1.00 63.09 183 GLN A O 1
ATOM 1497 N N . MET A 1 184 ? 20.617 -0.955 -32.734 1.00 63.44 184 MET A N 1
ATOM 1498 C CA . MET A 1 184 ? 19.170 -1.197 -32.665 1.00 63.44 184 MET A CA 1
ATOM 1499 C C . MET A 1 184 ? 18.385 0.113 -32.530 1.00 63.44 184 MET A C 1
ATOM 1501 O O . MET A 1 184 ? 17.431 0.334 -33.269 1.00 63.44 184 MET A O 1
ATOM 1505 N N . ILE A 1 185 ? 18.828 1.013 -31.644 1.00 62.97 185 ILE A N 1
ATOM 1506 C CA . ILE A 1 185 ? 18.253 2.357 -31.489 1.00 62.97 185 ILE A CA 1
ATOM 1507 C C . ILE A 1 185 ? 18.338 3.115 -32.821 1.00 62.97 185 ILE A C 1
ATOM 1509 O O . ILE A 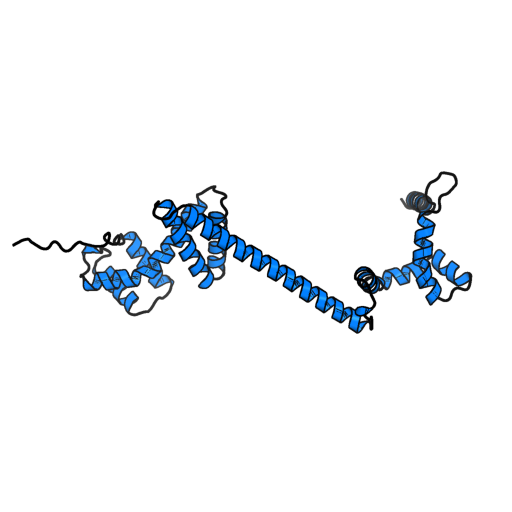1 185 ? 17.316 3.557 -33.337 1.00 62.97 185 ILE A O 1
ATOM 1513 N N . ARG A 1 186 ? 19.519 3.191 -33.447 1.00 63.66 186 ARG A N 1
ATOM 1514 C CA . ARG A 1 186 ? 19.685 3.863 -34.748 1.00 63.66 186 ARG A CA 1
ATOM 1515 C C . ARG A 1 186 ? 18.806 3.264 -35.849 1.00 63.66 186 ARG A C 1
ATOM 1517 O O . ARG A 1 186 ? 18.226 4.017 -36.616 1.00 63.66 186 ARG A O 1
ATOM 1524 N N . ALA A 1 187 ? 18.654 1.943 -35.913 1.00 62.41 187 ALA A N 1
ATOM 1525 C CA . ALA A 1 187 ? 17.800 1.291 -36.906 1.00 62.41 187 ALA A CA 1
ATOM 1526 C C . ALA A 1 187 ? 16.306 1.627 -36.730 1.00 62.41 187 ALA A C 1
ATOM 1528 O O . ALA A 1 187 ? 15.568 1.690 -37.709 1.00 62.41 187 ALA A O 1
ATOM 1529 N N . ILE A 1 188 ? 15.864 1.882 -35.497 1.00 61.31 188 ILE A N 1
ATOM 1530 C CA . ILE A 1 188 ? 14.488 2.301 -35.197 1.00 61.31 188 ILE A CA 1
ATOM 1531 C C . ILE A 1 188 ? 14.271 3.775 -35.538 1.00 61.31 188 ILE A C 1
ATOM 1533 O O . ILE A 1 188 ? 13.239 4.108 -36.115 1.00 61.31 188 ILE A O 1
ATOM 1537 N N . PHE A 1 189 ? 15.243 4.634 -35.220 1.00 55.50 189 PHE A N 1
ATOM 1538 C CA . PHE A 1 189 ? 15.173 6.079 -35.466 1.00 55.50 189 PHE A CA 1
ATOM 1539 C C . PHE A 1 189 ? 15.522 6.490 -36.909 1.00 55.50 189 PHE A C 1
ATOM 1541 O O . PHE A 1 189 ? 15.212 7.603 -37.313 1.00 55.50 189 PHE A O 1
ATOM 1548 N N . ASN A 1 190 ? 16.103 5.602 -37.723 1.00 57.00 190 ASN A N 1
ATOM 1549 C CA . ASN A 1 190 ? 16.423 5.875 -39.133 1.00 57.00 190 ASN A CA 1
ATOM 1550 C C . ASN A 1 190 ? 15.193 5.959 -40.066 1.00 57.00 190 ASN A C 1
ATOM 1552 O O . ASN A 1 190 ? 15.351 6.201 -41.263 1.00 57.00 190 ASN A O 1
ATOM 1556 N N . GLU A 1 191 ? 13.976 5.787 -39.543 1.00 53.16 191 GLU A N 1
ATOM 1557 C CA . GLU A 1 191 ? 12.717 5.891 -40.293 1.00 53.16 191 GLU A CA 1
ATOM 1558 C C . GLU A 1 191 ? 11.887 7.142 -39.955 1.00 53.16 191 GLU A C 1
ATOM 1560 O O . GLU A 1 191 ? 10.663 7.126 -40.075 1.00 53.16 191 GLU A O 1
ATOM 1565 N N . ASP A 1 192 ? 12.517 8.278 -39.647 1.00 50.25 192 ASP A N 1
ATOM 1566 C CA . ASP A 1 192 ? 11.844 9.554 -39.919 1.00 50.25 192 ASP A CA 1
ATOM 1567 C C . ASP A 1 192 ? 11.796 9.768 -41.439 1.00 50.25 192 ASP A C 1
ATOM 1569 O O . ASP A 1 192 ? 12.637 10.419 -42.062 1.00 50.25 192 ASP A O 1
ATOM 1573 N N . MET A 1 193 ? 10.780 9.173 -42.062 1.00 42.16 193 MET A N 1
ATOM 1574 C CA . MET A 1 193 ? 10.471 9.289 -43.487 1.00 42.16 193 MET A CA 1
ATOM 1575 C C . MET A 1 193 ? 10.335 10.764 -43.917 1.00 42.16 193 MET A C 1
ATOM 1577 O O . MET A 1 193 ? 10.691 11.110 -45.041 1.00 42.16 193 MET A O 1
ATOM 1581 N N . HIS A 1 194 ? 9.925 11.654 -43.003 1.00 43.31 194 HIS A N 1
ATOM 1582 C CA . HIS A 1 194 ? 9.890 13.105 -43.213 1.00 43.31 194 HIS A CA 1
ATOM 1583 C C . HIS A 1 194 ? 11.277 13.772 -43.198 1.00 43.31 194 HIS A C 1
ATOM 1585 O O . HIS A 1 194 ? 11.514 14.676 -43.999 1.00 43.31 194 HIS A O 1
ATOM 1591 N N . PHE A 1 195 ? 12.212 13.304 -42.363 1.00 46.28 195 PHE A N 1
ATOM 1592 C CA . PHE A 1 195 ? 13.595 13.795 -42.350 1.00 46.28 195 PHE A CA 1
ATOM 1593 C C . PHE A 1 195 ? 14.354 13.328 -43.605 1.00 46.28 195 PHE A C 1
ATOM 1595 O O . PHE A 1 195 ? 15.067 14.107 -44.233 1.00 46.28 195 PHE A O 1
ATOM 1602 N N . ASN A 1 196 ? 14.122 12.086 -44.048 1.00 55.31 196 ASN A N 1
ATOM 1603 C CA . ASN A 1 196 ? 14.704 11.549 -45.283 1.00 55.31 196 ASN A CA 1
ATOM 1604 C C . ASN A 1 196 ? 14.159 12.218 -46.559 1.00 55.31 196 ASN A C 1
ATOM 1606 O O . ASN A 1 196 ? 14.944 12.486 -47.464 1.00 55.31 196 ASN A O 1
ATOM 1610 N N . LEU A 1 197 ? 12.857 12.522 -46.647 1.00 50.34 197 LEU A N 1
ATOM 1611 C CA . LEU A 1 197 ? 12.278 13.212 -47.813 1.00 50.34 197 LEU A CA 1
ATOM 1612 C C . LEU A 1 197 ? 12.793 14.652 -47.957 1.00 50.34 197 LEU A C 1
ATOM 1614 O O . LEU A 1 197 ? 13.157 15.055 -49.058 1.00 50.34 197 LEU A O 1
ATOM 1618 N N . ALA A 1 198 ? 12.874 15.406 -46.855 1.00 56.69 198 ALA A N 1
ATOM 1619 C CA . ALA A 1 198 ? 13.417 16.765 -46.873 1.00 56.69 198 ALA A CA 1
ATOM 1620 C C . ALA A 1 198 ? 14.910 16.776 -47.249 1.00 56.69 198 ALA A C 1
ATOM 1622 O O . ALA A 1 198 ? 15.328 17.579 -48.080 1.00 56.69 198 ALA A O 1
ATOM 1623 N N . ASN A 1 199 ? 15.692 15.831 -46.716 1.00 59.59 199 ASN A N 1
ATOM 1624 C CA . ASN A 1 199 ? 17.119 15.711 -47.012 1.00 59.59 199 ASN A CA 1
ATOM 1625 C C . ASN A 1 199 ? 17.401 15.266 -48.450 1.00 59.59 199 ASN A C 1
ATOM 1627 O O . ASN A 1 199 ? 18.350 15.765 -49.052 1.00 59.59 199 ASN A O 1
ATOM 1631 N N . CYS A 1 200 ? 16.561 14.402 -49.033 1.00 60.44 200 CYS A N 1
ATOM 1632 C CA . CYS A 1 200 ? 16.683 14.027 -50.444 1.00 60.44 200 CYS A CA 1
ATOM 1633 C C . CYS A 1 200 ? 16.487 15.225 -51.388 1.00 60.44 200 CYS A C 1
ATOM 1635 O O . CYS A 1 200 ? 17.012 15.203 -52.492 1.00 60.44 200 CYS A O 1
ATOM 1637 N N . ASN A 1 201 ? 15.789 16.281 -50.958 1.00 65.31 201 ASN A N 1
ATOM 1638 C CA . ASN A 1 201 ? 15.606 17.512 -51.735 1.00 65.31 201 ASN A CA 1
ATOM 1639 C C . ASN A 1 201 ? 16.706 18.561 -51.493 1.00 65.31 201 ASN A C 1
ATOM 1641 O O . ASN A 1 201 ? 16.655 19.644 -52.072 1.00 65.31 201 ASN A O 1
ATOM 1645 N N . THR A 1 202 ? 17.689 18.282 -50.632 1.00 70.44 202 THR A N 1
ATOM 1646 C CA . THR A 1 202 ? 18.796 19.217 -50.395 1.00 70.44 202 THR A CA 1
ATOM 1647 C C . THR A 1 202 ? 19.762 19.226 -51.573 1.00 70.44 202 THR A C 1
ATOM 1649 O O . THR A 1 202 ? 19.995 18.197 -52.208 1.00 70.44 202 THR A O 1
ATOM 1652 N N . ILE A 1 203 ? 20.382 20.383 -51.823 1.00 76.75 203 ILE A N 1
ATOM 1653 C CA . ILE A 1 203 ? 21.381 20.546 -52.890 1.00 76.75 203 ILE A CA 1
ATOM 1654 C C . ILE A 1 203 ? 22.520 19.537 -52.717 1.00 76.75 203 ILE A C 1
ATOM 1656 O O . ILE A 1 203 ? 22.909 18.884 -53.675 1.00 76.75 203 ILE A O 1
ATOM 1660 N N . ILE A 1 204 ? 22.996 19.332 -51.484 1.00 77.50 204 ILE A N 1
ATOM 1661 C CA . ILE A 1 204 ? 24.079 18.382 -51.190 1.00 77.50 204 ILE A CA 1
ATOM 1662 C C . ILE A 1 204 ? 23.690 16.959 -51.611 1.00 77.50 204 ILE A C 1
ATOM 1664 O O . ILE A 1 204 ? 24.488 16.262 -52.231 1.00 77.50 204 ILE A O 1
ATOM 1668 N N . PHE A 1 205 ? 22.466 16.522 -51.309 1.00 79.19 205 PHE A N 1
ATOM 1669 C CA . PHE A 1 205 ? 22.011 15.187 -51.689 1.00 79.19 205 PHE A CA 1
ATOM 1670 C C . PHE A 1 205 ? 21.835 15.049 -53.208 1.00 79.19 205 PHE A C 1
ATOM 1672 O O . PHE A 1 205 ? 22.229 14.035 -53.778 1.00 79.19 205 PHE A O 1
ATOM 1679 N N . GLN A 1 206 ? 21.293 16.072 -53.873 1.00 82.38 206 GLN A N 1
ATOM 1680 C CA . GLN A 1 206 ? 21.140 16.087 -55.332 1.00 82.38 206 GLN A CA 1
ATOM 1681 C C . GLN A 1 206 ? 22.496 16.076 -56.050 1.00 82.38 206 GLN A C 1
ATOM 1683 O O . GLN A 1 206 ? 22.681 15.319 -56.998 1.00 82.38 206 GLN A O 1
ATOM 1688 N N . GLU A 1 207 ? 23.487 16.812 -55.545 1.00 82.62 207 GLU A N 1
ATOM 1689 C CA . GLU A 1 207 ? 24.851 16.781 -56.080 1.00 82.62 207 GLU A CA 1
ATOM 1690 C C . GLU A 1 207 ? 25.515 15.413 -55.905 1.00 82.62 207 GLU A C 1
ATOM 1692 O O . GLU A 1 207 ? 26.208 14.936 -56.803 1.00 82.62 207 GLU A O 1
ATOM 1697 N N . MET A 1 208 ? 25.246 14.718 -54.795 1.00 80.50 208 MET A N 1
ATOM 1698 C CA . MET A 1 208 ? 25.689 13.332 -54.635 1.00 80.50 208 MET A CA 1
ATOM 1699 C C . MET A 1 208 ? 25.116 12.424 -55.736 1.00 80.50 208 MET A C 1
ATOM 1701 O O . MET A 1 208 ? 25.833 11.564 -56.248 1.00 80.50 208 MET A O 1
ATOM 1705 N N . LEU A 1 209 ? 23.864 12.625 -56.154 1.00 83.81 209 LEU A N 1
ATOM 1706 C CA . LEU A 1 209 ? 23.293 11.892 -57.290 1.00 83.81 209 LEU A CA 1
ATOM 1707 C C . LEU A 1 209 ? 23.931 12.313 -58.625 1.00 83.81 209 LEU A C 1
ATOM 1709 O O . LEU A 1 209 ? 24.246 11.448 -59.443 1.00 83.81 209 LEU A O 1
ATOM 1713 N N . ASN A 1 210 ? 24.194 13.608 -58.825 1.00 87.38 210 ASN A N 1
ATOM 1714 C CA . ASN A 1 210 ? 24.802 14.144 -60.052 1.00 87.38 210 ASN A CA 1
ATOM 1715 C C . ASN A 1 210 ? 26.219 13.608 -60.303 1.00 87.38 210 ASN A C 1
ATOM 1717 O O . ASN A 1 210 ? 26.599 13.392 -61.454 1.00 87.38 210 ASN A O 1
ATOM 1721 N N . VAL A 1 211 ? 26.985 13.311 -59.247 1.00 86.12 211 VAL A N 1
ATOM 1722 C CA . VAL A 1 211 ? 28.300 12.648 -59.367 1.00 86.12 211 VAL A CA 1
ATOM 1723 C C . VAL A 1 211 ? 28.204 11.131 -59.604 1.00 86.12 211 VAL A C 1
ATOM 1725 O O . VAL A 1 211 ? 29.214 10.427 -59.577 1.00 86.12 211 VAL A O 1
ATOM 1728 N N . GLY A 1 212 ? 26.999 10.608 -59.850 1.00 84.06 212 GLY A N 1
ATOM 1729 C CA . GLY A 1 212 ? 26.753 9.225 -60.254 1.00 84.06 212 GLY A CA 1
ATOM 1730 C C . GLY A 1 212 ? 26.546 8.244 -59.098 1.00 84.06 212 GLY A C 1
ATOM 1731 O O . GLY A 1 212 ? 26.628 7.029 -59.308 1.00 84.06 212 GLY A O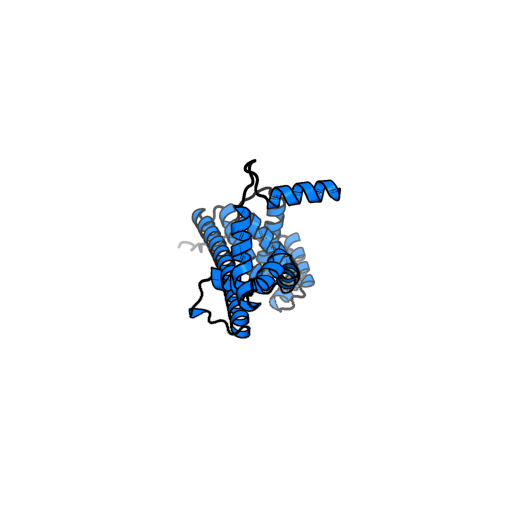 1
ATOM 1732 N N . LEU A 1 213 ? 26.288 8.716 -57.872 1.00 83.88 213 LEU A N 1
ATOM 1733 C CA . LEU A 1 213 ? 25.905 7.818 -56.780 1.00 83.88 213 LEU A CA 1
ATOM 1734 C C . LEU A 1 213 ? 24.462 7.348 -56.977 1.00 83.88 213 LEU A C 1
ATOM 1736 O O . LEU A 1 213 ? 23.548 8.143 -57.145 1.00 83.88 213 LEU A O 1
ATOM 1740 N N . SER A 1 214 ? 24.240 6.038 -56.873 1.00 81.12 214 SER A N 1
ATOM 1741 C CA . SER A 1 214 ? 22.884 5.491 -56.744 1.00 81.12 214 SER A CA 1
ATOM 1742 C C . SER A 1 214 ? 22.217 6.011 -55.467 1.00 81.12 214 SER A C 1
ATOM 1744 O O . SER A 1 214 ? 22.899 6.060 -54.438 1.00 81.12 214 SER A O 1
ATOM 1746 N N . ASP A 1 215 ? 20.900 6.215 -55.478 1.00 72.38 215 ASP A N 1
ATOM 1747 C CA . ASP A 1 215 ? 20.086 6.586 -54.310 1.00 72.38 215 ASP A CA 1
ATOM 1748 C C . ASP A 1 215 ? 20.464 5.843 -53.026 1.00 72.38 215 ASP A C 1
ATOM 1750 O O . ASP A 1 215 ? 20.633 6.453 -51.973 1.00 72.38 215 ASP A O 1
ATOM 1754 N N . THR A 1 216 ? 20.641 4.522 -53.099 1.00 72.00 216 THR A N 1
ATOM 1755 C CA . THR A 1 216 ? 20.991 3.701 -51.933 1.00 72.00 216 THR A CA 1
ATOM 1756 C C . THR A 1 216 ? 22.345 4.099 -51.345 1.00 72.00 216 THR A C 1
ATOM 1758 O O . THR A 1 216 ? 22.459 4.308 -50.139 1.00 72.00 216 THR A O 1
ATOM 1761 N N . LYS A 1 217 ? 23.367 4.267 -52.194 1.00 74.25 217 LYS A N 1
ATOM 1762 C CA . LYS A 1 217 ? 24.700 4.725 -51.769 1.00 74.25 217 LYS A CA 1
ATOM 1763 C C . LYS A 1 217 ? 24.680 6.176 -51.292 1.00 74.25 217 LYS A C 1
ATOM 1765 O O . LYS A 1 217 ? 25.335 6.475 -50.299 1.00 74.25 217 LYS A O 1
ATOM 1770 N N . ALA A 1 218 ? 23.918 7.050 -51.949 1.00 76.25 218 ALA A N 1
ATOM 1771 C CA . ALA A 1 218 ? 23.769 8.441 -51.537 1.00 76.25 218 ALA A CA 1
ATOM 1772 C C . ALA A 1 218 ? 23.155 8.538 -50.131 1.00 76.25 218 ALA A C 1
ATOM 1774 O O . ALA A 1 218 ? 23.740 9.175 -49.261 1.00 76.25 218 ALA A O 1
ATOM 1775 N N . LYS A 1 219 ? 22.071 7.800 -49.849 1.00 72.94 219 LYS A N 1
ATOM 1776 C CA . LYS A 1 219 ? 21.445 7.731 -48.511 1.00 72.94 219 LYS A CA 1
ATOM 1777 C C . LYS A 1 219 ? 22.390 7.207 -47.435 1.00 72.94 219 LYS A C 1
ATOM 1779 O O . LYS A 1 219 ? 22.371 7.702 -46.315 1.00 72.94 219 LYS A O 1
ATOM 1784 N N . THR A 1 220 ? 23.230 6.225 -47.761 1.00 73.62 220 THR A N 1
ATOM 1785 C CA . THR A 1 220 ? 24.229 5.707 -46.814 1.00 73.62 220 THR A CA 1
ATOM 1786 C C . THR A 1 220 ? 25.347 6.714 -46.533 1.00 73.62 220 THR A C 1
ATOM 1788 O O . THR A 1 220 ? 25.802 6.816 -45.397 1.00 73.62 220 THR A O 1
ATOM 1791 N N . LEU A 1 221 ? 25.802 7.453 -47.547 1.00 74.19 221 LEU A N 1
ATOM 1792 C CA . LEU A 1 221 ? 26.945 8.361 -47.427 1.00 74.19 221 LEU A CA 1
ATOM 1793 C C . LEU A 1 221 ? 26.564 9.762 -46.938 1.00 74.19 221 LEU A C 1
ATOM 1795 O O . LEU A 1 221 ? 27.411 10.450 -46.377 1.00 74.19 221 LEU A O 1
ATOM 1799 N N . PHE A 1 222 ? 25.313 10.181 -47.116 1.00 75.94 222 PHE A N 1
ATOM 1800 C CA . PHE A 1 222 ? 24.868 11.540 -46.818 1.00 75.94 222 PHE A CA 1
ATOM 1801 C C . PHE A 1 222 ? 25.122 11.977 -45.361 1.00 75.94 222 PHE A C 1
ATOM 1803 O O . PHE A 1 222 ? 25.704 13.046 -45.181 1.00 75.94 222 PHE A O 1
ATOM 1810 N N . PRO A 1 223 ? 24.830 11.167 -44.318 1.00 68.88 223 PRO A N 1
ATOM 1811 C CA . PRO A 1 223 ? 25.161 11.544 -42.940 1.00 68.88 223 PRO A CA 1
ATOM 1812 C C . PRO A 1 223 ? 26.667 11.745 -42.722 1.00 68.88 223 PRO A C 1
ATOM 1814 O O . PRO A 1 223 ? 27.076 12.663 -42.024 1.00 68.88 223 PRO A O 1
ATOM 1817 N N . VAL A 1 224 ? 27.502 10.929 -43.378 1.00 73.44 224 VAL A N 1
ATOM 1818 C CA . VAL A 1 224 ? 28.969 11.024 -43.286 1.00 73.44 224 VAL A CA 1
ATOM 1819 C C . VAL A 1 224 ? 29.486 12.295 -43.962 1.00 73.44 224 VAL A C 1
ATOM 1821 O O . VAL A 1 224 ? 30.449 12.900 -43.493 1.00 73.44 224 VAL A O 1
ATOM 1824 N N . VAL A 1 225 ? 28.862 12.704 -45.068 1.00 72.69 225 VAL A N 1
ATOM 1825 C CA . VAL A 1 225 ? 29.179 13.961 -45.757 1.00 72.69 225 VAL A CA 1
ATOM 1826 C C . VAL A 1 225 ? 28.799 15.156 -44.883 1.00 72.69 225 VAL A C 1
ATOM 1828 O O . VAL A 1 225 ? 29.622 16.052 -44.719 1.00 72.69 225 VAL A O 1
ATOM 1831 N N . LEU A 1 226 ? 27.610 15.148 -44.272 1.00 73.31 226 LEU A N 1
ATOM 1832 C CA . LEU A 1 226 ? 27.186 16.204 -43.348 1.00 73.31 226 LEU A CA 1
ATOM 1833 C C . LEU A 1 226 ? 28.115 16.321 -42.136 1.00 73.31 226 LEU A C 1
ATOM 1835 O O . LEU A 1 226 ? 28.547 17.426 -41.824 1.00 73.31 226 LEU A O 1
ATOM 1839 N N . ASP A 1 227 ? 28.488 15.200 -41.514 1.00 68.25 227 ASP A N 1
ATOM 1840 C CA . ASP A 1 227 ? 29.410 15.198 -40.372 1.00 68.25 227 ASP A CA 1
ATOM 1841 C C . ASP A 1 227 ? 30.761 15.837 -40.731 1.00 68.25 227 ASP A C 1
ATOM 1843 O O . ASP A 1 227 ? 31.309 16.612 -39.954 1.00 68.25 227 ASP A O 1
ATOM 1847 N N . ARG A 1 228 ? 31.283 15.583 -41.938 1.00 70.06 228 ARG A N 1
ATOM 1848 C CA . ARG A 1 228 ? 32.543 16.194 -42.400 1.00 70.06 228 ARG A CA 1
ATOM 1849 C C . ARG A 1 228 ? 32.411 17.670 -42.764 1.00 70.06 228 ARG A C 1
ATOM 1851 O O . ARG A 1 228 ? 33.392 18.401 -42.664 1.00 70.06 228 ARG A O 1
ATOM 1858 N N . LEU A 1 229 ? 31.229 18.116 -43.186 1.00 69.62 229 LEU A N 1
ATOM 1859 C CA . LEU A 1 229 ? 30.971 19.529 -43.477 1.00 69.62 229 LEU A CA 1
ATOM 1860 C C . LEU A 1 229 ? 30.968 20.391 -42.208 1.00 69.62 229 LEU A C 1
ATOM 1862 O O . LEU A 1 229 ? 31.267 21.580 -42.290 1.00 69.62 229 LEU A O 1
ATOM 1866 N N . ILE A 1 230 ? 30.696 19.803 -41.038 1.00 67.88 230 ILE A N 1
ATOM 1867 C CA . ILE A 1 230 ? 30.775 20.502 -39.744 1.00 67.88 230 ILE A CA 1
ATOM 1868 C C . ILE A 1 230 ? 32.214 20.950 -39.443 1.00 67.88 230 ILE A C 1
ATOM 1870 O O . ILE A 1 230 ? 32.421 22.010 -38.849 1.00 67.88 230 ILE A O 1
ATOM 1874 N N . ASP A 1 231 ? 33.202 20.178 -39.895 1.00 72.88 231 ASP A N 1
ATOM 1875 C CA . ASP A 1 231 ? 34.625 20.453 -39.683 1.00 72.88 231 ASP A CA 1
ATOM 1876 C C . ASP A 1 231 ? 35.232 21.370 -40.755 1.00 72.88 231 ASP A C 1
ATOM 1878 O O . ASP A 1 231 ? 36.373 21.821 -40.616 1.00 72.88 231 ASP A O 1
ATOM 1882 N N . TYR A 1 232 ? 34.483 21.668 -41.821 1.00 73.19 232 TYR A N 1
ATOM 1883 C CA . TYR A 1 232 ? 34.959 22.509 -42.909 1.00 73.19 232 TYR A CA 1
ATOM 1884 C C . TYR A 1 232 ? 34.806 23.991 -42.545 1.00 73.19 232 TYR A C 1
ATOM 1886 O O . TYR A 1 232 ? 33.700 24.525 -42.411 1.00 73.19 232 TYR A O 1
ATOM 1894 N N . LYS A 1 233 ? 35.952 24.644 -42.349 1.00 77.88 233 LYS A N 1
ATOM 1895 C CA . LYS A 1 233 ? 36.088 26.046 -41.944 1.00 77.88 233 LYS A CA 1
ATOM 1896 C C . LYS A 1 233 ? 36.677 26.851 -43.090 1.00 77.88 233 LYS A C 1
ATOM 1898 O O . LYS A 1 233 ? 37.498 26.326 -43.840 1.00 77.88 233 LYS A O 1
ATOM 1903 N N . ASP A 1 234 ? 36.280 28.110 -43.200 1.00 69.69 234 ASP A N 1
ATOM 1904 C CA . ASP A 1 234 ? 36.907 29.028 -44.145 1.00 69.69 234 ASP A CA 1
ATOM 1905 C C . ASP A 1 234 ? 38.114 29.761 -43.541 1.00 69.69 234 ASP A C 1
ATOM 1907 O O . ASP A 1 234 ? 38.579 29.419 -42.450 1.00 69.69 234 ASP A O 1
ATOM 1911 N N . GLU A 1 235 ? 38.646 30.747 -44.269 1.00 73.12 235 GLU A N 1
ATOM 1912 C CA . GLU A 1 235 ? 39.863 31.485 -43.903 1.00 73.12 235 GLU A CA 1
ATOM 1913 C C . GLU A 1 235 ? 39.775 32.178 -42.530 1.00 73.12 235 GLU A C 1
ATOM 1915 O O . GLU A 1 235 ? 40.798 32.331 -41.861 1.00 73.12 235 GLU A O 1
ATOM 1920 N N . ASP A 1 236 ? 38.567 32.495 -42.048 1.00 77.00 236 ASP A N 1
ATOM 1921 C CA . ASP A 1 236 ? 38.347 33.116 -40.735 1.00 77.00 236 ASP A CA 1
ATOM 1922 C C . ASP A 1 236 ? 38.177 32.084 -39.602 1.00 77.00 236 ASP A C 1
ATOM 1924 O O . ASP A 1 236 ? 37.922 32.436 -38.447 1.00 77.00 236 ASP A O 1
ATOM 1928 N N . GLY A 1 237 ? 38.281 30.788 -39.910 1.00 77.94 237 GLY A N 1
ATOM 1929 C CA . GLY A 1 237 ? 38.220 29.693 -38.942 1.00 77.94 237 GLY A CA 1
ATOM 1930 C C . GLY A 1 237 ? 36.816 29.351 -38.430 1.00 77.94 237 GLY A C 1
ATOM 1931 O O . GLY A 1 237 ? 36.689 28.490 -37.549 1.00 77.94 237 GLY A O 1
ATOM 1932 N N . LEU A 1 238 ? 35.762 29.974 -38.970 1.00 78.94 238 LEU A N 1
ATOM 1933 C CA . LEU A 1 238 ? 34.374 29.647 -38.634 1.00 78.94 238 LEU A CA 1
ATOM 1934 C C . LEU A 1 238 ? 33.852 28.542 -39.569 1.00 78.94 238 LEU A C 1
ATOM 1936 O O . LEU A 1 238 ? 34.124 28.588 -40.771 1.00 78.94 238 LEU A O 1
ATOM 1940 N N . PRO A 1 239 ? 33.095 27.552 -39.060 1.00 78.56 239 PRO A N 1
ATOM 1941 C CA . PRO A 1 239 ? 32.492 26.542 -39.920 1.00 78.56 239 PRO A CA 1
ATOM 1942 C C . PRO A 1 239 ? 31.555 27.163 -40.957 1.00 78.56 239 PRO A C 1
ATOM 1944 O O . PRO A 1 239 ? 30.716 28.003 -40.615 1.00 78.56 239 PRO A O 1
ATOM 1947 N N . ILE A 1 240 ? 31.666 26.719 -42.209 1.00 74.25 240 ILE A N 1
ATOM 1948 C CA . ILE A 1 240 ? 30.937 27.318 -43.338 1.00 74.25 240 ILE A CA 1
ATOM 1949 C C . ILE A 1 240 ? 29.420 27.252 -43.129 1.00 74.25 240 ILE A C 1
ATOM 1951 O O . ILE A 1 240 ? 28.723 28.234 -43.371 1.00 74.25 240 ILE A O 1
ATOM 1955 N N . TYR A 1 241 ? 28.905 26.143 -42.587 1.00 73.19 241 TYR A N 1
ATOM 1956 C CA . TYR A 1 241 ? 27.471 26.014 -42.304 1.00 73.19 241 TYR A CA 1
ATOM 1957 C C . TYR A 1 241 ? 26.967 27.095 -41.332 1.00 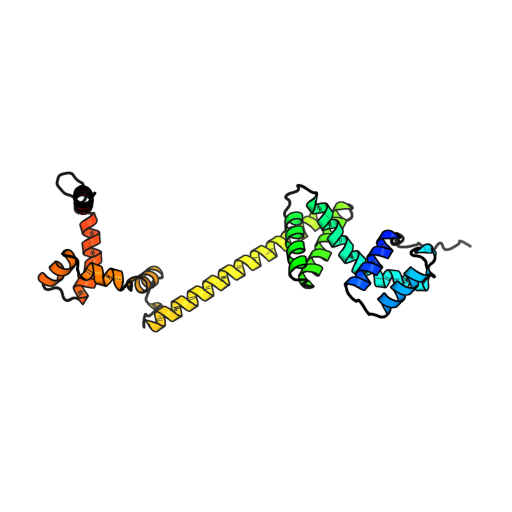73.19 241 TYR A C 1
ATOM 1959 O O . TYR A 1 241 ? 25.839 27.566 -41.457 1.00 73.19 241 TYR A O 1
ATOM 1967 N N . LEU A 1 242 ? 27.798 27.506 -40.367 1.00 72.12 242 LEU A N 1
ATOM 1968 C CA . LEU A 1 242 ? 27.430 28.500 -39.364 1.00 72.12 242 LEU A CA 1
ATOM 1969 C C . LEU A 1 242 ? 27.383 29.902 -39.983 1.00 72.12 242 LEU A C 1
ATOM 1971 O O . LEU A 1 242 ? 26.487 30.679 -39.658 1.00 72.12 242 LEU A O 1
ATOM 1975 N N . LYS A 1 243 ? 28.307 30.204 -40.906 1.00 74.69 243 LYS A N 1
ATOM 1976 C CA . LYS A 1 243 ? 28.292 31.453 -41.683 1.00 74.69 243 LYS A CA 1
ATOM 1977 C C . LYS A 1 243 ? 27.031 31.562 -42.530 1.00 74.69 243 LYS A C 1
ATOM 1979 O O . LYS A 1 243 ? 26.347 32.579 -42.452 1.00 74.69 243 LYS A O 1
ATOM 1984 N N . GLU A 1 244 ? 26.675 30.494 -43.235 1.00 72.06 244 GLU A N 1
ATOM 1985 C CA . GLU A 1 244 ? 25.488 30.479 -44.091 1.00 72.06 244 GLU A CA 1
ATOM 1986 C C . GLU A 1 244 ? 24.194 30.647 -43.282 1.00 72.06 244 GLU A C 1
ATOM 1988 O O . GLU A 1 244 ? 23.292 31.381 -43.685 1.00 72.06 244 GLU A O 1
ATOM 1993 N N . ILE A 1 245 ? 24.119 30.040 -42.091 1.00 72.38 245 ILE A N 1
ATOM 1994 C CA . ILE A 1 245 ? 23.002 30.231 -41.155 1.00 72.38 245 ILE A CA 1
ATOM 1995 C C . ILE A 1 245 ? 22.916 31.693 -40.702 1.00 72.38 245 ILE A C 1
ATOM 1997 O O . ILE A 1 245 ? 21.837 32.281 -40.760 1.00 72.38 245 ILE A O 1
ATOM 2001 N N . ILE A 1 246 ? 24.031 32.301 -40.281 1.00 79.56 246 ILE A N 1
ATOM 2002 C CA . ILE A 1 246 ? 24.075 33.713 -39.864 1.00 79.56 246 ILE A CA 1
ATOM 2003 C C . ILE A 1 246 ? 23.636 34.629 -41.013 1.00 79.56 246 ILE A C 1
ATOM 2005 O O . ILE A 1 246 ? 22.825 35.531 -40.808 1.00 79.56 246 ILE A O 1
ATOM 2009 N N . GLN A 1 247 ? 24.128 34.377 -42.224 1.00 79.00 247 GLN A N 1
ATOM 2010 C CA . GLN A 1 247 ? 23.840 35.179 -43.408 1.00 79.00 247 GLN A CA 1
ATOM 2011 C C . GLN A 1 247 ? 22.377 35.040 -43.852 1.00 79.00 247 GLN A C 1
ATOM 2013 O O . GLN A 1 247 ? 21.715 36.041 -44.114 1.00 79.00 247 GLN A O 1
ATOM 2018 N N . THR A 1 248 ? 21.838 33.819 -43.841 1.00 72.88 248 THR A N 1
ATOM 2019 C CA . THR A 1 248 ? 20.428 33.543 -44.160 1.00 72.88 248 THR A CA 1
ATOM 2020 C C . THR A 1 248 ? 19.490 34.150 -43.118 1.00 72.88 248 THR A C 1
ATOM 2022 O O . THR A 1 248 ? 18.446 34.694 -43.478 1.00 72.88 248 THR A O 1
ATOM 2025 N N . MET A 1 249 ? 19.851 34.101 -41.831 1.00 74.75 249 MET A N 1
ATOM 2026 C CA . MET A 1 249 ? 19.085 34.764 -40.769 1.00 74.75 249 MET A CA 1
ATOM 2027 C C . MET A 1 249 ? 19.106 36.287 -40.925 1.00 74.75 249 MET A C 1
ATOM 2029 O O . MET A 1 249 ? 18.070 36.914 -40.751 1.00 74.75 249 MET A O 1
ATOM 2033 N N . ALA A 1 250 ? 20.240 36.877 -41.310 1.00 76.50 250 ALA A N 1
ATOM 2034 C CA . ALA A 1 250 ? 20.345 38.314 -41.567 1.00 76.50 250 ALA A CA 1
ATOM 2035 C C . ALA A 1 250 ? 19.556 38.783 -42.806 1.00 76.50 250 ALA A C 1
ATOM 2037 O O . ALA A 1 250 ? 19.246 39.964 -42.918 1.00 76.50 250 ALA A O 1
ATOM 2038 N N . GLN A 1 251 ? 19.250 37.883 -43.744 1.00 70.94 251 GLN A N 1
ATOM 2039 C CA . GLN A 1 251 ? 18.457 38.182 -44.943 1.00 70.94 251 GLN A CA 1
ATOM 2040 C C . GLN A 1 251 ? 16.946 37.986 -44.746 1.00 70.94 251 GLN A C 1
ATOM 2042 O O . GLN A 1 251 ? 16.164 38.534 -45.519 1.00 70.94 251 GLN A O 1
ATOM 2047 N N . ASN A 1 252 ? 16.534 37.192 -43.751 1.00 62.06 252 ASN A N 1
ATOM 2048 C CA . ASN A 1 252 ? 15.135 36.803 -43.524 1.00 62.06 252 ASN A CA 1
ATOM 2049 C C . ASN A 1 252 ? 14.559 37.280 -42.175 1.00 62.06 252 ASN A C 1
ATOM 2051 O O . ASN A 1 252 ? 13.442 36.890 -41.828 1.00 62.06 252 ASN A O 1
ATOM 2055 N N . GLY A 1 253 ? 15.306 38.081 -41.412 1.00 45.88 253 GLY A N 1
ATOM 2056 C CA . GLY A 1 253 ? 14.863 38.763 -40.189 1.00 45.88 253 GLY A CA 1
ATOM 2057 C C . GLY A 1 253 ? 14.846 40.270 -40.377 1.00 45.88 253 GLY A C 1
ATOM 2058 O O . GLY A 1 253 ? 13.971 40.911 -39.755 1.00 45.88 253 GLY A O 1
#

Secondary structure (DSSP, 8-state):
---------SPPPPPPPHHHHHHHHHHHHHTT---HHHHHHHHHHHHTTT-GGGS-HHHHHHHHHHHHHHHHHHHHHHHHHHHHH-----HHHHHHHHHHHHHHHH--HHHHHHHHHHHHHHHHHHTT-S-HHHHHHHHHHHHHHHHHHHHHHHHHHHHHHHHHHHHHHHHTT--TTSS-HHHHHHHHHTT-HHHHHHHHTSHHHHHHHHTT--HHHHHHHHHHHHHHHHT-B-TTSSBHHHHHHHHHHHHH-

Solvent-accessible surface area (backbone atoms only — not comparable to full-atom values): 14618 Å² total; per-residue (Å²): 136,83,80,81,78,77,80,81,82,69,80,79,75,81,74,68,51,51,68,57,47,50,52,49,51,52,48,39,60,77,65,66,59,77,52,67,57,45,48,51,23,50,51,50,39,59,77,30,72,45,37,71,87,66,42,52,78,68,52,45,52,44,33,56,61,49,43,48,67,54,54,50,50,49,47,36,52,52,49,48,59,52,53,73,74,46,88,77,82,54,69,64,62,54,49,51,51,52,48,48,56,50,27,75,74,67,69,42,65,70,52,48,52,51,44,42,51,51,43,51,54,53,52,31,39,76,69,71,73,41,59,70,67,60,54,52,51,52,52,52,51,54,52,52,52,51,55,49,51,53,52,49,50,52,50,49,50,52,51,52,52,50,50,53,49,52,51,55,35,52,78,68,73,48,66,69,90,80,46,55,74,68,53,51,51,47,66,65,64,71,66,49,60,67,60,52,55,57,47,60,72,32,68,70,47,45,48,42,41,73,77,68,39,53,69,72,57,35,65,68,44,46,62,60,52,53,61,54,47,63,72,40,51,51,98,86,67,51,35,48,66,58,52,52,50,55,53,52,48,70,73,75,108